Protein 3LD3 (pdb70)

Nearest PDB structures (foldseek):
  3ld3-assembly1_A  TM=1.003E+00  e=3.183E-36  Anaplasma phagocytophilum str. HZ
  1mjz-assembly1_A  TM=9.872E-01  e=1.985E-25  Escherichia coli
  6n1c-assembly1_F  TM=9.861E-01  e=2.240E-25  Legionella pneumophila subsp. pneumophila str. Philadelphia 1
  6ki8-assembly1_A  TM=9.847E-01  e=2.240E-25  Acinetobacter baumannii
  3sw5-assembly1_D  TM=9.824E-01  e=1.559E-25  Bartonella henselae

Radius of gyration: 22.81 Å; Cα contacts (8 Å, |Δi|>4): 863; chains: 2; bounding box: 65×44×47 Å

Organism: Anaplasma phagocytophilum (strain HZ) (NCBI:txid212042)

Sequence (342 aa):
DIGSGSNNAPEEVNVVIEVSQDSHPVKYEFDEKNGALWVDRFLPTAMYYPCNYGFIPNTIAGDGDPVDVLVLARFPVMPGAVICVRPVGVLMMNDEKGEDAKVLAVPATTKVDQYYGNIVVNYSDLPSSSFLDSSISSHFFSFYKKLEKDKFVSSVGCCWQDAASSAKEELIRRSAIIAAKKDIGSGSNNAPEEVNVVIEVSQDSHPVKYEFDEKNGALWVDRFLPTAMYYPCNYGFIPNTIAGDGDPVDVLVLARFPVMPGAVICVRPVGVLMMNDEKGEDAKVLAVPATKVDQQYYGNIVNYSDLPSSFLDSSISSHFFSFYKKLEKDKFFVSVGCCWQDAASSAKELIRSAIIAAKK

Structure (mmCIF, N/CA/C/O backbone):
data_3LD3
#
_entry.id   3LD3
#
_cell.length_a   135.380
_cell.length_b   135.380
_cell.length_c   135.380
_cell.angle_alpha   90.00
_cell.angle_beta   90.00
_cell.angle_gamma   90.00
#
_symmetry.space_group_name_H-M   'I 21 3'
#
loop_
_entity.id
_entity.type
_entity.pdbx_description
1 polymer 'Inorganic pyrophosphatase'
2 non-polymer 'PHOSPHATE ION'
3 water water
#
loop_
_atom_site.group_PDB
_atom_site.id
_atom_site.type_symbol
_atom_site.label_atom_id
_atom_site.label_alt_id
_atom_site.label_comp_id
_atom_site.label_asym_id
_atom_site.label_entity_id
_atom_site.label_seq_id
_atom_site.pdbx_PDB_ins_code
_atom_site.Cartn_x
_atom_site.Cartn_y
_atom_site.Cartn_z
_atom_site.occupancy
_atom_site.B_iso_or_equiv
_atom_site.auth_seq_id
_atom_site.auth_comp_id
_atom_site.auth_asym_id
_atom_site.auth_atom_id
_atom_site.pdbx_PDB_model_num
ATOM 1 N N . ASP A 1 26 ? 61.441 51.547 45.097 1.00 32.25 5 ASP A N 1
ATOM 2 C CA . ASP A 1 26 ? 61.666 50.455 46.111 1.00 31.65 5 ASP A CA 1
ATOM 3 C C . ASP A 1 26 ? 61.581 49.051 45.484 1.00 29.47 5 ASP A C 1
ATOM 4 O O . ASP A 1 26 ? 62.394 48.184 45.782 1.00 30.25 5 ASP A O 1
ATOM 9 N N . ILE A 1 27 ? 60.604 48.828 44.612 1.00 26.71 6 ILE A N 1
ATOM 10 C CA . ILE A 1 27 ? 60.551 47.577 43.842 1.00 23.70 6 ILE A CA 1
ATOM 11 C C . ILE A 1 27 ? 61.762 47.588 42.886 1.00 21.46 6 ILE A C 1
ATOM 12 O O . ILE A 1 27 ? 62.487 46.602 42.746 1.00 21.89 6 ILE A O 1
ATOM 17 N N . GLY A 1 28 ? 62.004 48.728 42.256 1.00 18.83 7 GLY A N 1
ATOM 18 C CA . GLY A 1 28 ? 63.174 48.875 41.365 1.00 17.60 7 GLY A CA 1
ATOM 19 C C . GLY A 1 28 ? 62.951 48.191 40.018 1.00 16.10 7 GLY A C 1
ATOM 20 O O . GLY A 1 28 ? 61.957 47.496 39.830 1.00 15.10 7 GLY A O 1
ATOM 21 N N . SER A 1 29 ? 63.881 48.387 39.076 1.00 13.57 8 SER A N 1
ATOM 22 C CA . SER A 1 29 ? 63.733 47.844 37.729 1.00 12.49 8 SER A CA 1
ATOM 23 C C . SER A 1 29 ? 64.208 46.402 37.626 1.00 12.14 8 SER A C 1
ATOM 24 O O . SER A 1 29 ? 63.964 45.763 36.615 1.00 11.90 8 SER A O 1
ATOM 27 N N . GLY A 1 30 ? 64.874 45.908 38.668 1.00 12.39 9 GLY A N 1
ATOM 28 C CA . GLY A 1 30 ? 65.376 44.518 38.740 1.00 13.00 9 GLY A CA 1
ATOM 29 C C . GLY A 1 30 ? 66.889 44.449 38.893 1.00 13.51 9 GLY A C 1
ATOM 30 O O . GLY A 1 30 ? 67.603 45.203 38.223 1.00 13.55 9 GLY A O 1
ATOM 31 N N . SER A 1 31 ? 67.381 43.573 39.772 1.00 13.57 10 SER A N 1
ATOM 32 C CA . SER A 1 31 ? 68.827 43.482 40.000 1.00 14.94 10 SER A CA 1
ATOM 33 C C . SER A 1 31 ? 69.569 43.022 38.745 1.00 13.91 10 SER A C 1
ATOM 34 O O . SER A 1 31 ? 70.755 43.359 38.559 1.00 15.51 10 SER A O 1
ATOM 37 N N . ASN A 1 32 ? 68.882 42.252 37.889 1.00 12.57 11 ASN A N 1
ATOM 38 C CA A ASN A 1 32 ? 69.486 41.744 36.651 0.50 12.23 11 ASN A CA 1
ATOM 39 C CA B ASN A 1 32 ? 69.474 41.727 36.657 0.50 12.62 11 ASN A CA 1
ATOM 40 C C . ASN A 1 32 ? 69.025 42.499 35.410 1.00 11.59 11 ASN A C 1
ATOM 41 O O . ASN A 1 32 ? 69.145 41.995 34.301 1.00 11.20 11 ASN A O 1
ATOM 50 N N . ALA A 1 33 ? 68.543 43.726 35.592 1.00 10.96 12 ALA A N 1
ATOM 51 C CA . ALA A 1 33 ? 68.121 44.567 34.446 1.00 11.51 12 ALA A CA 1
ATOM 52 C C . ALA A 1 33 ? 69.361 44.879 33.609 1.00 11.91 12 ALA A C 1
ATOM 53 O O . ALA A 1 33 ? 70.447 45.030 34.146 1.00 11.89 12 ALA A O 1
ATOM 55 N N . PRO A 1 34 ? 69.214 44.950 32.294 1.00 11.53 13 PRO A N 1
ATOM 56 C CA . PRO A 1 34 ? 68.008 44.822 31.499 1.00 10.44 13 PRO A CA 1
ATOM 57 C C . PRO A 1 34 ? 67.687 43.401 31.022 1.00 10.25 13 PRO A C 1
ATOM 58 O O . PRO A 1 34 ? 66.726 43.224 30.286 1.00 10.96 13 PRO A O 1
ATOM 62 N N . GLU A 1 35 ? 68.474 42.399 31.405 1.00 9.63 14 GLU A N 1
ATOM 63 C CA . GLU A 1 35 ? 68.264 41.014 30.955 1.00 10.11 14 GLU A CA 1
ATOM 64 C C . GLU A 1 35 ? 66.958 40.429 31.512 1.00 9.94 14 GLU A C 1
ATOM 65 O O . GLU A 1 35 ? 66.253 39.707 30.825 1.00 9.72 14 GLU A O 1
ATOM 71 N N . GLU A 1 36 ? 66.683 40.728 32.775 1.00 10.25 15 GLU A N 1
ATOM 72 C CA . GLU A 1 36 ? 65.373 40.457 33.402 1.00 10.85 15 GLU A CA 1
ATOM 73 C C . GLU A 1 36 ? 64.977 41.720 34.156 1.00 9.99 15 GLU A C 1
ATOM 74 O O . GLU A 1 36 ? 65.816 42.349 34.805 1.00 9.83 15 GLU A O 1
ATOM 80 N N . VAL A 1 37 ? 63.696 42.074 34.091 1.00 9.61 16 VAL A N 1
ATOM 81 C CA . VAL A 1 37 ? 63.234 43.310 34.687 1.00 8.99 16 VAL A CA 1
ATOM 82 C C . VAL A 1 37 ? 61.944 43.050 35.424 1.00 8.44 16 VAL A C 1
ATOM 83 O O . VAL A 1 37 ? 61.233 42.083 35.109 1.00 9.30 16 VAL A O 1
ATOM 87 N N . ASN A 1 38 ? 61.660 43.916 36.391 1.00 8.74 17 ASN A N 1
ATOM 88 C CA . ASN A 1 38 ? 60.385 43.907 37.101 1.00 7.38 17 ASN A CA 1
ATOM 89 C C . ASN A 1 38 ? 59.351 44.744 36.356 1.00 8.03 17 ASN A C 1
ATOM 90 O O . ASN A 1 38 ? 59.643 45.857 35.886 1.00 8.79 17 ASN A O 1
ATOM 95 N N . VAL A 1 39 ? 58.126 44.222 36.284 1.00 6.82 18 VAL A N 1
ATOM 96 C CA . VAL A 1 39 ? 57.005 44.924 35.692 1.00 7.13 18 VAL A CA 1
ATOM 97 C C . VAL A 1 39 ? 55.869 44.911 36.709 1.00 7.57 18 VAL A C 1
ATOM 98 O O . VAL A 1 39 ? 55.477 43.856 37.164 1.00 7.63 18 VAL A O 1
ATOM 102 N N . VAL A 1 40 ? 55.355 46.096 37.015 1.00 7.69 19 VAL A N 1
ATOM 103 C CA . VAL A 1 40 ? 54.139 46.264 37.812 1.00 7.21 19 VAL A CA 1
ATOM 104 C C . VAL A 1 40 ? 52.981 46.267 36.817 1.00 7.83 19 VAL A C 1
ATOM 105 O O . VAL A 1 40 ? 52.913 47.153 35.951 1.00 7.90 19 VAL A O 1
ATOM 109 N N . ILE A 1 41 ? 52.097 45.279 36.927 1.00 7.36 20 ILE A N 1
ATOM 110 C CA . ILE A 1 41 ? 50.973 45.108 36.018 1.00 6.40 20 ILE A CA 1
ATOM 111 C C . ILE A 1 41 ? 49.899 46.132 36.342 1.00 7.92 20 ILE A C 1
ATOM 112 O O . ILE A 1 41 ? 49.551 46.348 37.520 1.00 7.81 20 ILE A O 1
ATOM 117 N N . GLU A 1 42 ? 49.431 46.794 35.297 1.00 7.31 21 GLU A N 1
ATOM 118 C CA . GLU A 1 42 ? 48.284 47.712 35.384 1.00 7.64 21 GLU A CA 1
ATOM 119 C C . GLU A 1 42 ? 47.023 47.142 34.769 1.00 7.36 21 GLU A C 1
ATOM 120 O O . GLU A 1 42 ? 45.916 47.426 35.273 1.00 7.85 21 GLU A O 1
ATOM 126 N N . VAL A 1 43 ? 47.149 46.407 33.665 1.00 7.23 22 VAL A N 1
ATOM 127 C CA . VAL A 1 43 ? 46.005 45.816 32.991 1.00 7.19 22 VAL A CA 1
ATOM 128 C C . VAL A 1 43 ? 46.271 44.349 32.710 1.00 7.65 22 VAL A C 1
ATOM 129 O O . VAL A 1 43 ? 47.324 43.990 32.119 1.00 8.07 22 VAL A O 1
ATOM 133 N N . SER A 1 44 ? 45.322 43.501 33.079 1.00 6.79 23 SER A N 1
ATOM 134 C CA . SER A 1 44 ? 45.448 42.070 32.872 1.00 8.14 23 SER A CA 1
ATOM 135 C C . SER A 1 44 ? 45.197 41.684 31.420 1.00 8.12 23 SER A C 1
ATOM 136 O O . SER A 1 44 ? 44.334 42.251 30.753 1.00 7.70 23 SER A O 1
ATOM 139 N N . GLN A 1 45 ? 45.906 40.656 30.969 1.00 8.48 24 GLN A N 1
ATOM 140 C CA . GLN A 1 45 ? 45.664 40.061 29.678 1.00 10.54 24 GLN A CA 1
ATOM 141 C C . GLN A 1 45 ? 44.211 39.615 29.526 1.00 10.48 24 GLN A C 1
ATOM 142 O O . GLN A 1 45 ? 43.593 39.096 30.454 1.00 9.45 24 GLN A O 1
ATOM 148 N N . ASP A 1 46 ? 43.644 39.893 28.355 1.00 10.53 25 ASP A N 1
ATOM 149 C CA . ASP A 1 46 ? 42.335 39.400 27.995 1.00 12.05 25 ASP A CA 1
ATOM 150 C C . ASP A 1 46 ? 41.207 39.944 28.870 1.00 11.80 25 ASP A C 1
ATOM 151 O O . ASP A 1 46 ? 40.203 39.273 29.037 1.00 14.43 25 ASP A O 1
ATOM 156 N N . SER A 1 47 ? 41.393 41.118 29.465 1.00 10.37 26 SER A N 1
ATOM 157 C CA . SER A 1 47 ? 40.422 41.666 30.400 1.00 9.90 26 SER A CA 1
ATOM 158 C C . SER A 1 47 ? 39.399 42.543 29.678 1.00 9.49 26 SER A C 1
ATOM 159 O O . SER A 1 47 ? 39.543 42.842 28.499 1.00 8.41 26 SER A O 1
ATOM 162 N N . HIS A 1 48 ? 38.364 42.929 30.397 1.00 8.65 27 HIS A N 1
ATOM 163 C CA . HIS A 1 48 ? 37.479 43.992 29.914 1.00 9.58 27 HIS A CA 1
ATOM 164 C C . HIS A 1 48 ? 38.321 45.268 29.809 1.00 10.00 27 HIS A C 1
ATOM 165 O O . HIS A 1 48 ? 39.312 45.433 30.509 1.00 10.22 27 HIS A O 1
ATOM 172 N N . PRO A 1 49 ? 37.911 46.194 28.943 1.00 10.09 28 PRO A N 1
ATOM 173 C CA . PRO A 1 49 ? 38.754 47.325 28.622 1.00 10.04 28 PRO A CA 1
ATOM 174 C C . PRO A 1 49 ? 38.775 48.441 29.692 1.00 9.59 28 PRO A C 1
ATOM 175 O O . PRO A 1 49 ? 38.488 49.617 29.394 1.00 9.37 28 PRO A O 1
ATOM 179 N N . VAL A 1 50 ? 39.079 48.074 30.942 1.00 8.33 29 VAL A N 1
ATOM 180 C CA . VAL A 1 50 ? 39.285 49.045 32.003 1.00 7.92 29 VAL A CA 1
ATOM 181 C C . VAL A 1 50 ? 40.784 49.338 32.061 1.00 7.90 29 VAL A C 1
ATOM 182 O O . VAL A 1 50 ? 41.580 48.472 32.407 1.00 8.57 29 VAL A O 1
ATOM 186 N N . LYS A 1 51 ? 41.170 50.567 31.750 1.00 8.19 30 LYS A N 1
ATOM 187 C CA . LYS A 1 51 ? 42.601 50.912 31.698 1.00 8.64 30 LYS A CA 1
ATOM 188 C C . LYS A 1 51 ? 43.004 51.538 33.028 1.00 8.48 30 LYS A C 1
ATOM 189 O O . LYS A 1 51 ? 42.797 52.737 33.277 1.00 8.54 30 LYS A O 1
ATOM 195 N N . TYR A 1 52 ? 43.566 50.728 33.901 1.00 7.62 31 TYR A N 1
ATOM 196 C CA . TYR A 1 52 ? 44.097 51.221 35.147 1.00 7.20 31 TYR A CA 1
ATOM 197 C C . TYR A 1 52 ? 45.497 51.794 34.926 1.00 8.46 31 TYR A C 1
ATOM 198 O O . TYR A 1 52 ? 46.208 51.419 33.974 1.00 7.58 31 TYR A O 1
ATOM 207 N N . GLU A 1 53 ? 45.865 52.690 35.832 1.00 9.64 32 GLU A N 1
ATOM 208 C CA . GLU A 1 53 ? 47.193 53.272 35.888 1.00 12.09 32 GLU A CA 1
ATOM 209 C C . GLU A 1 53 ? 47.564 53.592 37.303 1.00 12.85 32 GLU A C 1
ATOM 210 O O . GLU A 1 53 ? 46.783 54.188 38.022 1.00 12.42 32 GLU A O 1
ATOM 216 N N . PHE A 1 54 ? 48.800 53.280 37.687 1.00 14.35 33 PHE A N 1
ATOM 217 C CA . PHE A 1 54 ? 49.295 53.693 38.987 1.00 17.78 33 PHE A CA 1
ATOM 218 C C . PHE A 1 54 ? 49.702 55.156 39.013 1.00 20.74 33 PHE A C 1
ATOM 219 O O . PHE A 1 54 ? 50.260 55.674 38.040 1.00 20.39 33 PHE A O 1
ATOM 227 N N . ASP A 1 55 ? 49.441 55.786 40.152 1.00 23.94 34 ASP A N 1
ATOM 228 C CA . ASP A 1 55 ? 49.902 57.129 40.449 1.00 27.63 34 ASP A CA 1
ATOM 229 C C . ASP A 1 55 ? 51.193 57.035 41.269 1.00 29.75 34 ASP A C 1
ATOM 230 O O . ASP A 1 55 ? 51.249 56.312 42.276 1.00 30.31 34 ASP A O 1
ATOM 235 N N . GLU A 1 56 ? 52.225 57.746 40.819 1.00 32.84 35 GLU A N 1
ATOM 236 C CA . GLU A 1 56 ? 53.523 57.794 41.511 1.00 34.87 35 GLU A CA 1
ATOM 237 C C . GLU A 1 56 ? 53.410 58.537 42.854 1.00 36.51 35 GLU A C 1
ATOM 238 O O . GLU A 1 56 ? 54.022 58.133 43.850 1.00 37.90 35 GLU A O 1
ATOM 240 N N . LYS A 1 57 ? 52.633 59.618 42.878 1.00 37.81 36 LYS A N 1
ATOM 241 C CA . LYS A 1 57 ? 52.409 60.383 44.112 1.00 38.42 36 LYS A CA 1
ATOM 242 C C . LYS A 1 57 ? 51.789 59.474 45.188 1.00 38.63 36 LYS A C 1
ATOM 243 O O . LYS A 1 57 ? 52.496 59.032 46.109 1.00 39.59 36 LYS A O 1
ATOM 245 N N . ASN A 1 58 ? 50.503 59.140 45.041 1.00 38.15 37 ASN A N 1
ATOM 246 C CA . ASN A 1 58 ? 49.805 58.301 46.043 1.00 37.00 37 ASN A CA 1
ATOM 247 C C . ASN A 1 58 ? 50.237 56.803 46.093 1.00 35.83 37 ASN A C 1
ATOM 248 O O . ASN A 1 58 ? 50.356 56.220 47.176 1.00 37.06 37 ASN A O 1
ATOM 253 N N . GLY A 1 59 ? 50.540 56.180 44.957 1.00 33.13 38 GLY A N 1
ATOM 254 C CA . GLY A 1 59 ? 50.769 54.720 44.925 1.00 29.83 38 GLY A CA 1
ATOM 255 C C . GLY A 1 59 ? 49.432 54.005 44.705 1.00 26.73 38 GLY A C 1
ATOM 256 O O . GLY A 1 59 ? 49.333 52.779 44.736 1.00 26.61 38 GLY A O 1
ATOM 257 N N . ALA A 1 60 ? 48.393 54.785 44.467 1.00 23.15 39 ALA A N 1
ATOM 258 C CA . ALA A 1 60 ? 47.069 54.243 44.226 1.00 19.51 39 ALA A CA 1
ATOM 259 C C . ALA A 1 60 ? 46.918 53.822 42.773 1.00 16.40 39 ALA A C 1
ATOM 260 O O . ALA A 1 60 ? 47.510 54.423 41.876 1.00 14.59 39 ALA A O 1
ATOM 262 N N . LEU A 1 61 ? 46.105 52.797 42.554 1.00 12.88 40 LEU A N 1
ATOM 263 C CA . LEU A 1 61 ? 45.694 52.395 41.210 1.00 11.55 40 LEU A CA 1
ATOM 264 C C . LEU A 1 61 ? 44.428 53.175 40.833 1.00 9.88 40 LEU A C 1
ATOM 265 O O . LEU A 1 61 ? 43.468 53.138 41.560 1.00 10.09 40 LEU A O 1
ATOM 270 N N . TRP A 1 62 ? 44.452 53.870 39.702 1.00 8.98 41 TRP A N 1
ATOM 271 C CA . TRP A 1 62 ? 43.342 54.652 39.240 1.00 8.06 41 TRP A CA 1
ATOM 272 C C . TRP A 1 62 ? 42.774 54.055 37.978 1.00 7.72 41 TRP A C 1
ATOM 273 O O . TRP A 1 62 ? 43.493 53.462 37.196 1.00 7.39 41 TRP A O 1
ATOM 284 N N . VAL A 1 63 ? 41.476 54.256 37.750 1.00 6.85 42 VAL A N 1
ATOM 285 C CA . VAL A 1 63 ? 40.926 54.043 36.454 1.00 7.31 42 VAL A CA 1
ATOM 286 C C . VAL A 1 63 ? 41.261 55.294 35.617 1.00 7.98 42 VAL A C 1
ATOM 287 O O . VAL A 1 63 ? 40.670 56.359 35.838 1.00 11.44 42 VAL A O 1
ATOM 291 N N . ASP A 1 64 ? 42.116 55.139 34.626 1.00 8.69 43 ASP A N 1
ATOM 292 C CA . ASP A 1 64 ? 42.408 56.235 33.714 1.00 10.22 43 ASP A CA 1
ATOM 293 C C . ASP A 1 64 ? 41.215 56.437 32.794 1.00 9.57 43 ASP A C 1
ATOM 294 O O . ASP A 1 64 ? 40.715 57.555 32.641 1.00 10.26 43 ASP A O 1
ATOM 299 N N . ARG A 1 65 ? 40.772 55.351 32.174 1.00 9.07 44 ARG A N 1
ATOM 300 C CA . ARG A 1 65 ? 39.582 55.379 31.336 1.00 8.34 44 ARG A CA 1
ATOM 301 C C . ARG A 1 65 ? 39.044 53.984 31.074 1.00 8.28 44 ARG A C 1
ATOM 302 O O . ARG A 1 65 ? 39.727 52.985 31.331 1.00 9.07 44 ARG A O 1
ATOM 310 N N . PHE A 1 66 ? 37.839 53.921 30.547 1.00 7.41 45 PHE A N 1
ATOM 311 C CA . PHE A 1 66 ? 37.374 52.743 29.863 1.00 7.77 45 PHE A CA 1
ATOM 312 C C . PHE A 1 66 ? 37.683 52.959 28.373 1.00 8.70 45 PHE A C 1
ATOM 313 O O . PHE A 1 66 ? 37.412 54.050 27.834 1.00 9.87 45 PHE A O 1
ATOM 321 N N . LEU A 1 67 ? 38.272 51.987 27.706 1.00 8.59 46 LEU A N 1
ATOM 322 C CA . LEU A 1 67 ? 38.595 52.194 26.285 1.00 9.06 46 LEU A CA 1
ATOM 323 C C . LEU A 1 67 ? 37.279 52.411 25.545 1.00 9.73 46 LEU A C 1
ATOM 324 O O . LEU A 1 67 ? 36.318 51.691 25.754 1.00 9.87 46 LEU A O 1
ATOM 329 N N . PRO A 1 68 ? 37.223 53.426 24.657 1.00 9.44 47 PRO A N 1
ATOM 330 C CA . PRO A 1 68 ? 35.991 53.655 23.949 1.00 10.47 47 PRO A CA 1
ATOM 331 C C . PRO A 1 68 ? 35.765 52.672 22.808 1.00 10.76 47 PRO A C 1
ATOM 332 O O . PRO A 1 68 ? 34.612 52.447 22.428 1.00 12.24 47 PRO A O 1
ATOM 336 N N . THR A 1 69 ? 36.839 52.026 22.375 1.00 9.03 48 THR A N 1
ATOM 337 C CA . THR A 1 69 ? 36.841 51.019 21.339 1.00 8.25 48 THR A CA 1
ATOM 338 C C . THR A 1 69 ? 36.612 49.643 21.975 1.00 8.38 48 THR A C 1
ATOM 339 O O . THR A 1 69 ? 36.925 49.441 23.180 1.00 7.99 48 THR A O 1
ATOM 343 N N . ALA A 1 70 ? 36.067 48.727 21.185 1.00 7.20 49 ALA A N 1
ATOM 344 C CA . ALA A 1 70 ? 35.759 47.363 21.656 1.00 6.97 49 ALA A CA 1
ATOM 345 C C . ALA A 1 70 ? 37.003 46.518 21.455 1.00 6.50 49 ALA A C 1
ATOM 346 O O . ALA A 1 70 ? 37.043 45.582 20.617 1.00 6.91 49 ALA A O 1
ATOM 348 N N . MET A 1 71 ? 38.072 46.921 22.148 1.00 6.91 50 MET A N 1
ATOM 349 C CA . MET A 1 71 ? 39.381 46.246 22.068 1.00 6.13 50 MET A CA 1
ATOM 350 C C . MET A 1 71 ? 39.809 45.834 23.474 1.00 6.22 50 MET A C 1
ATOM 351 O O . MET A 1 71 ? 39.250 46.308 24.445 1.00 6.82 50 MET A O 1
ATOM 356 N N . TYR A 1 72 ? 40.789 44.956 23.569 1.00 6.96 51 TYR A N 1
ATOM 357 C CA . TYR A 1 72 ? 41.294 44.518 24.885 1.00 7.33 51 TYR A CA 1
ATOM 358 C C . TYR A 1 72 ? 42.796 44.384 24.762 1.00 7.64 51 TYR A C 1
ATOM 359 O O . TYR A 1 72 ? 43.322 44.083 23.679 1.00 6.46 51 TYR A O 1
ATOM 368 N N . TYR A 1 73 ? 43.506 44.596 25.875 1.00 8.28 52 TYR A N 1
ATOM 369 C CA . TYR A 1 73 ? 44.971 44.425 25.868 1.00 9.29 52 TYR A CA 1
ATOM 370 C C . TYR A 1 73 ? 45.344 42.969 25.575 1.00 10.53 52 TYR A C 1
ATOM 371 O O . TYR A 1 73 ? 44.922 42.066 26.283 1.00 11.99 52 TYR A O 1
ATOM 380 N N . PRO A 1 74 ? 46.159 42.732 24.528 1.00 12.19 53 PRO A N 1
ATOM 381 C CA . PRO A 1 74 ? 46.450 41.342 24.135 1.00 13.37 53 PRO A CA 1
ATOM 382 C C . PRO A 1 74 ? 47.492 40.608 24.993 1.00 13.24 53 PRO A C 1
ATOM 383 O O . PRO A 1 74 ? 47.735 39.396 24.810 1.00 15.61 53 PRO A O 1
ATOM 387 N N . CYS A 1 75 ? 48.125 41.344 25.898 1.00 12.31 54 CYS A N 1
ATOM 388 C CA . CYS A 1 75 ? 49.056 40.799 26.886 1.00 11.89 54 CYS A CA 1
ATOM 389 C C . CYS A 1 75 ? 48.722 41.536 28.177 1.00 10.62 54 CYS A C 1
ATOM 390 O O . CYS A 1 75 ? 48.024 42.549 28.158 1.00 9.58 54 CYS A O 1
ATOM 393 N N . ASN A 1 76 ? 49.247 41.045 29.292 1.00 9.35 55 ASN A N 1
ATOM 394 C CA . ASN A 1 76 ? 49.308 41.849 30.479 1.00 9.13 55 ASN A CA 1
ATOM 395 C C . ASN A 1 76 ? 50.110 43.101 30.154 1.00 9.57 55 ASN A C 1
ATOM 396 O O . ASN A 1 76 ? 51.036 43.070 29.321 1.00 10.99 55 ASN A O 1
ATOM 401 N N . TYR A 1 77 ? 49.713 44.215 30.732 1.00 9.32 56 TYR A N 1
ATOM 402 C CA . TYR A 1 77 ? 50.344 45.492 30.458 1.00 9.13 56 TYR A CA 1
ATOM 403 C C . TYR A 1 77 ? 50.707 46.246 31.723 1.00 8.95 56 TYR A C 1
ATOM 404 O O . TYR A 1 77 ? 49.901 46.411 32.629 1.00 8.48 56 TYR A O 1
ATOM 413 N N . GLY A 1 78 ? 51.935 46.733 31.774 1.00 8.46 57 GLY A N 1
ATOM 414 C CA . GLY A 1 78 ? 52.355 47.540 32.885 1.00 8.60 57 GLY A CA 1
ATOM 415 C C . GLY A 1 78 ? 53.639 48.263 32.602 1.00 8.91 57 GLY A C 1
ATOM 416 O O . GLY A 1 78 ? 53.948 48.557 31.433 1.00 8.66 57 GLY A O 1
ATOM 417 N N . PHE A 1 79 ? 54.353 48.585 33.660 1.00 8.76 58 PHE A N 1
ATOM 418 C CA . PHE A 1 79 ? 55.562 49.406 33.564 1.00 9.21 58 PHE A CA 1
ATOM 419 C C . PHE A 1 79 ? 56.736 48.932 34.418 1.00 9.70 58 PHE A C 1
ATOM 420 O O . PHE A 1 79 ? 56.567 48.245 35.433 1.00 9.37 58 PHE A O 1
ATOM 428 N N . ILE A 1 80 ? 57.942 49.295 33.989 1.00 8.55 59 ILE A N 1
ATOM 429 C CA . ILE A 1 80 ? 59.148 49.012 34.762 1.00 8.19 59 ILE A CA 1
ATOM 430 C C . ILE A 1 80 ? 59.378 50.141 35.758 1.00 8.77 59 ILE A C 1
ATOM 431 O O . ILE A 1 80 ? 59.582 51.311 35.366 1.00 9.02 59 ILE A O 1
ATOM 436 N N . PRO A 1 81 ? 59.328 49.834 37.058 1.00 10.46 60 PRO A N 1
ATOM 437 C CA . PRO A 1 81 ? 59.630 50.879 38.040 1.00 11.28 60 PRO A CA 1
ATOM 438 C C . PRO A 1 81 ? 61.024 51.485 37.894 1.00 13.21 60 PRO A C 1
ATOM 439 O O . PRO A 1 81 ? 61.960 50.797 37.488 1.00 12.53 60 PRO A O 1
ATOM 443 N N . ASN A 1 82 ? 61.148 52.767 38.223 1.00 13.94 61 ASN A N 1
ATOM 444 C CA . ASN A 1 82 ? 62.447 53.415 38.267 1.00 15.98 61 ASN A CA 1
ATOM 445 C C . ASN A 1 82 ? 63.099 53.511 36.896 1.00 15.13 61 ASN A C 1
ATOM 446 O O . ASN A 1 82 ? 64.316 53.288 36.767 1.00 16.19 61 ASN A O 1
ATOM 451 N N . THR A 1 83 ? 62.272 53.797 35.897 1.00 15.02 62 THR A N 1
ATOM 452 C CA . THR A 1 83 ? 62.729 54.039 34.546 1.00 14.99 62 THR A CA 1
ATOM 453 C C . THR A 1 83 ? 62.133 55.346 34.022 1.00 16.37 62 THR A C 1
ATOM 454 O O . THR A 1 83 ? 61.024 55.740 34.406 1.00 16.14 62 THR A O 1
ATOM 458 N N . ILE A 1 84 ? 62.893 56.023 33.166 1.00 17.17 63 ILE A N 1
ATOM 459 C CA . ILE A 1 84 ? 62.381 57.186 32.433 1.00 18.19 63 ILE A CA 1
ATOM 460 C C . ILE A 1 84 ? 62.633 56.997 30.943 1.00 18.46 63 ILE A C 1
ATOM 461 O O . ILE A 1 84 ? 63.759 57.127 30.492 1.00 18.36 63 ILE A O 1
ATOM 466 N N . ALA A 1 85 ? 61.576 56.666 30.203 1.00 19.12 64 ALA A N 1
ATOM 467 C CA . ALA A 1 85 ? 61.639 56.462 28.753 1.00 19.99 64 ALA A CA 1
ATOM 468 C C . ALA A 1 85 ? 61.679 57.813 28.037 1.00 21.09 64 ALA A C 1
ATOM 469 O O . ALA A 1 85 ? 61.604 58.855 28.672 1.00 20.38 64 ALA A O 1
ATOM 471 N N . GLY A 1 86 ? 61.786 57.776 26.711 1.00 23.17 65 GLY A N 1
ATOM 472 C CA . GLY A 1 86 ? 61.915 58.985 25.902 1.00 24.04 65 GLY A CA 1
ATOM 473 C C . GLY A 1 86 ? 60.825 60.006 26.118 1.00 25.02 65 GLY A C 1
ATOM 474 O O . GLY A 1 86 ? 61.070 61.210 26.033 1.00 25.66 65 GLY A O 1
ATOM 475 N N . ASP A 1 87 ? 59.616 59.533 26.403 1.00 25.08 66 ASP A N 1
ATOM 476 C CA . ASP A 1 87 ? 58.489 60.418 26.616 1.00 25.55 66 ASP A CA 1
ATOM 477 C C . ASP A 1 87 ? 58.307 60.893 28.068 1.00 25.10 66 ASP A C 1
ATOM 478 O O . ASP A 1 87 ? 57.295 61.521 28.364 1.00 24.62 66 ASP A O 1
ATOM 483 N N . GLY A 1 88 ? 59.265 60.589 28.951 1.00 24.25 67 GLY A N 1
ATOM 484 C CA . GLY A 1 88 ? 59.252 61.054 30.357 1.00 24.04 67 GLY A CA 1
ATOM 485 C C . GLY A 1 88 ? 58.595 60.107 31.356 1.00 23.22 67 GLY A C 1
ATOM 486 O O . GLY A 1 88 ? 58.732 60.260 32.569 1.00 23.45 67 GLY A O 1
ATOM 487 N N . ASP A 1 89 ? 57.866 59.133 30.837 1.00 21.95 68 ASP A N 1
ATOM 488 C CA . ASP A 1 89 ? 57.195 58.138 31.658 1.00 21.37 68 ASP A CA 1
ATOM 489 C C . ASP A 1 89 ? 58.054 56.878 31.800 1.00 19.25 68 ASP A C 1
ATOM 490 O O . ASP A 1 89 ? 58.971 56.670 31.045 1.00 18.71 68 ASP A O 1
ATOM 495 N N . PRO A 1 90 ? 57.726 56.015 32.758 1.00 17.32 69 PRO A N 1
ATOM 496 C CA . PRO A 1 90 ? 58.414 54.735 32.801 1.00 15.91 69 PRO A CA 1
ATOM 497 C C . PRO A 1 90 ? 58.175 53.887 31.542 1.00 14.48 69 PRO A C 1
ATOM 498 O O . PRO A 1 90 ? 57.221 54.112 30.802 1.00 13.94 69 PRO A O 1
ATOM 502 N N . VAL A 1 91 ? 59.076 52.947 31.281 1.00 12.31 70 VAL A N 1
ATOM 503 C CA . VAL A 1 91 ? 58.972 52.073 30.130 1.00 11.65 70 VAL A CA 1
ATOM 504 C C . VAL A 1 91 ? 57.752 51.167 30.271 1.00 11.56 70 VAL A C 1
ATOM 505 O O . VAL A 1 91 ? 57.545 50.564 31.327 1.00 10.74 70 VAL A O 1
ATOM 509 N N . ASP A 1 92 ? 56.930 51.134 29.224 1.00 12.44 71 ASP A N 1
ATOM 510 C CA . ASP A 1 92 ? 55.744 50.294 29.173 1.00 11.63 71 ASP A CA 1
ATOM 511 C C . ASP A 1 92 ? 56.108 48.932 28.608 1.00 11.13 71 ASP A C 1
ATOM 512 O O . ASP A 1 92 ? 56.874 48.826 27.635 1.00 10.20 71 ASP A O 1
ATOM 517 N N . VAL A 1 93 ? 55.547 47.885 29.214 1.00 9.07 72 VAL A N 1
ATOM 518 C CA . VAL A 1 93 ? 55.805 46.520 28.823 1.00 8.51 72 VAL A CA 1
ATOM 519 C C . VAL A 1 93 ? 54.508 45.726 28.670 1.00 7.94 72 VAL A C 1
ATOM 520 O O . VAL A 1 93 ? 53.646 45.722 29.575 1.00 8.82 72 VAL A O 1
ATOM 524 N N . LEU A 1 94 ? 54.435 44.996 27.563 1.00 7.42 73 LEU A N 1
ATOM 525 C CA . LEU A 1 94 ? 53.464 43.957 27.316 1.00 7.76 73 LEU A CA 1
ATOM 526 C C . LEU A 1 94 ? 54.071 42.626 27.764 1.00 7.66 73 LEU A C 1
ATOM 527 O O . LEU A 1 94 ? 55.095 42.171 27.244 1.00 6.50 73 LEU A O 1
ATOM 532 N N . VAL A 1 95 ? 53.445 42.001 28.749 1.00 7.28 74 VAL A N 1
ATOM 533 C CA . VAL A 1 95 ? 53.938 40.714 29.281 1.00 6.76 74 VAL A CA 1
ATOM 534 C C . VAL A 1 95 ? 53.001 39.579 28.851 1.00 7.74 74 VAL A C 1
ATOM 535 O O . VAL A 1 95 ? 51.877 39.456 29.328 1.00 7.96 74 VAL A O 1
ATOM 539 N N . LEU A 1 96 ? 53.446 38.769 27.904 1.00 7.82 75 LEU A N 1
ATOM 540 C CA . LEU A 1 96 ? 52.701 37.614 27.467 1.00 9.69 75 LEU A CA 1
ATOM 541 C C . LEU A 1 96 ? 52.840 36.555 28.530 1.00 9.69 75 LEU A C 1
ATOM 542 O O . LEU A 1 96 ? 53.942 36.313 28.991 1.00 11.29 75 LEU A O 1
ATOM 547 N N . ALA A 1 97 ? 51.739 35.949 28.960 1.00 8.36 76 ALA A N 1
ATOM 548 C CA . ALA A 1 97 ? 51.755 34.853 29.948 1.00 7.98 76 ALA A CA 1
ATOM 549 C C . ALA A 1 97 ? 50.634 33.868 29.691 1.00 7.89 76 ALA A C 1
ATOM 550 O O . ALA A 1 97 ? 49.734 34.139 28.891 1.00 8.79 76 ALA A O 1
ATOM 552 N N . ARG A 1 98 ? 50.670 32.715 30.359 1.00 8.14 77 ARG A N 1
ATOM 553 C CA . ARG A 1 98 ? 49.680 31.670 30.127 1.00 8.41 77 ARG A CA 1
ATOM 554 C C . ARG A 1 98 ? 48.328 32.024 30.728 1.00 9.48 77 ARG A C 1
ATOM 555 O O . ARG A 1 98 ? 47.289 31.538 30.269 1.00 9.48 77 ARG A O 1
ATOM 563 N N . PHE A 1 99 ? 48.347 32.871 31.762 1.00 8.63 78 PHE A N 1
ATOM 564 C CA . PHE A 1 99 ? 47.137 33.331 32.436 1.00 7.74 78 PHE A CA 1
ATOM 565 C C . PHE A 1 99 ? 47.265 34.801 32.745 1.00 8.05 78 PHE A C 1
ATOM 566 O O . PHE A 1 99 ? 48.348 35.304 32.781 1.00 10.07 78 PHE A O 1
ATOM 574 N N . PRO A 1 100 ? 46.145 35.501 32.977 1.00 8.04 79 PRO A N 1
ATOM 575 C CA . PRO A 1 100 ? 46.183 36.913 33.350 1.00 7.43 79 PRO A CA 1
ATOM 576 C C . PRO A 1 100 ? 46.822 37.098 34.702 1.00 7.48 79 PRO A C 1
ATOM 577 O O . PRO A 1 100 ? 46.647 36.245 35.585 1.00 8.00 79 PRO A O 1
ATOM 581 N N . VAL A 1 101 ? 47.512 38.213 34.873 1.00 6.78 80 VAL A N 1
ATOM 582 C CA . VAL A 1 101 ? 48.099 38.605 36.130 1.00 6.89 80 VAL A CA 1
ATOM 583 C C . VAL A 1 101 ? 47.331 39.836 36.623 1.00 6.91 80 VAL A C 1
ATOM 584 O O . VAL A 1 101 ? 47.105 40.800 35.861 1.00 6.88 80 VAL A O 1
ATOM 588 N N . MET A 1 102 ? 46.974 39.847 37.892 1.00 6.71 81 MET A N 1
ATOM 589 C CA . MET A 1 102 ? 46.134 40.889 38.403 1.00 7.68 81 MET A CA 1
ATOM 590 C C . MET A 1 102 ? 46.843 42.239 38.478 1.00 7.06 81 MET A C 1
ATOM 591 O O . MET A 1 102 ? 48.054 42.316 38.738 1.00 7.68 81 MET A O 1
ATOM 596 N N . PRO A 1 103 ? 46.082 43.326 38.291 1.00 7.02 82 PRO A N 1
ATOM 597 C CA . PRO A 1 103 ? 46.710 44.643 38.423 1.00 6.97 82 PRO A CA 1
ATOM 598 C C . PRO A 1 103 ? 47.271 44.834 39.805 1.00 7.31 82 PRO A C 1
ATOM 599 O O . PRO A 1 103 ? 46.651 44.414 40.810 1.00 6.20 82 PRO A O 1
ATOM 603 N N . GLY A 1 104 ? 48.437 45.444 39.862 1.00 6.83 83 GLY A N 1
ATOM 604 C CA . GLY A 1 104 ? 49.128 45.689 41.094 1.00 9.10 83 GLY A CA 1
ATOM 605 C C . GLY A 1 104 ? 50.149 44.621 41.464 1.00 9.03 83 GLY A C 1
ATOM 606 O O . GLY A 1 104 ? 51.012 44.866 42.323 1.00 11.09 83 GLY A O 1
ATOM 607 N N . ALA A 1 105 ? 50.071 43.442 40.843 1.00 8.60 84 ALA A N 1
ATOM 608 C CA . ALA A 1 105 ? 51.108 42.430 41.038 1.00 7.89 84 ALA A CA 1
ATOM 609 C C . ALA A 1 105 ? 52.372 42.770 40.240 1.00 8.60 84 ALA A C 1
ATOM 610 O O . ALA A 1 105 ? 52.314 43.413 39.213 1.00 9.26 84 ALA A O 1
ATOM 612 N N . VAL A 1 106 ? 53.494 42.307 40.739 1.00 6.86 85 VAL A N 1
ATOM 613 C CA . VAL A 1 106 ? 54.803 42.537 40.132 1.00 7.57 85 VAL A CA 1
ATOM 614 C C . VAL A 1 106 ? 55.273 41.219 39.561 1.00 7.73 85 VAL A C 1
ATOM 615 O O . VAL A 1 106 ? 55.150 40.161 40.200 1.00 7.58 85 VAL A O 1
ATOM 619 N N . ILE A 1 107 ? 55.826 41.255 38.354 1.00 7.67 86 ILE A N 1
ATOM 620 C CA . ILE A 1 107 ? 56.336 40.024 37.74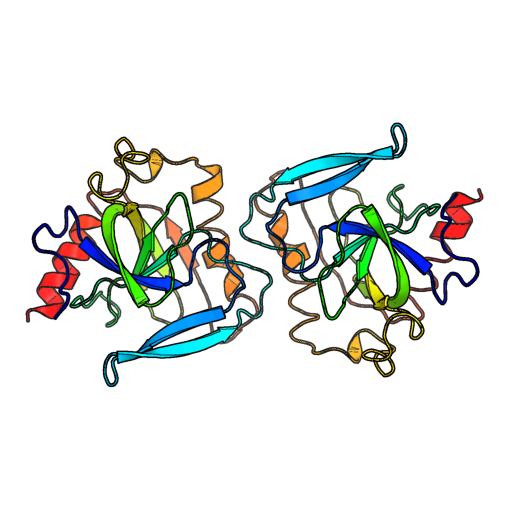3 1.00 7.33 86 ILE A CA 1
ATOM 621 C C . ILE A 1 107 ? 57.697 40.288 37.114 1.00 7.28 86 ILE A C 1
ATOM 622 O O . ILE A 1 107 ? 57.923 41.348 36.540 1.00 8.16 86 ILE A O 1
ATOM 627 N N . CYS A 1 108 ? 58.590 39.310 37.264 1.00 7.50 87 CYS A N 1
ATOM 628 C CA . CYS A 1 108 ? 59.930 39.313 36.703 1.00 7.42 87 CYS A CA 1
ATOM 629 C C . CYS A 1 108 ? 59.887 38.731 35.291 1.00 7.74 87 CYS A C 1
ATOM 630 O O . CYS A 1 108 ? 59.431 37.596 35.063 1.00 7.87 87 CYS A O 1
ATOM 633 N N . VAL A 1 109 ? 60.352 39.523 34.325 1.00 7.96 88 VAL A N 1
ATOM 634 C CA . VAL A 1 109 ? 60.201 39.178 32.924 1.00 8.45 88 VAL A CA 1
ATOM 635 C C . VAL A 1 109 ? 61.499 39.382 32.137 1.00 8.62 88 VAL A C 1
ATOM 636 O O . VAL A 1 109 ? 62.400 40.091 32.569 1.00 8.41 88 VAL A O 1
ATOM 640 N N . ARG A 1 110 ? 61.544 38.716 30.993 1.00 8.82 89 ARG A N 1
ATOM 641 C CA . ARG A 1 110 ? 62.658 38.804 30.064 1.00 10.10 89 ARG A CA 1
ATOM 642 C C . ARG A 1 110 ? 62.164 39.526 28.822 1.00 9.28 89 ARG A C 1
ATOM 643 O O . ARG A 1 110 ? 61.256 39.021 28.173 1.00 8.80 89 ARG A O 1
ATOM 651 N N . PRO A 1 111 ? 62.737 40.698 28.488 1.00 9.95 90 PRO A N 1
ATOM 652 C CA . PRO A 1 111 ? 62.370 41.366 27.221 1.00 9.67 90 PRO A CA 1
ATOM 653 C C . PRO A 1 111 ? 62.734 40.536 26.002 1.00 9.51 90 PRO A C 1
ATOM 654 O O . PRO A 1 111 ? 63.855 39.966 25.936 1.00 9.08 90 PRO A O 1
ATOM 658 N N . VAL A 1 112 ? 61.830 40.477 25.038 1.00 9.09 91 VAL A N 1
ATOM 659 C CA . VAL A 1 112 ? 62.082 39.735 23.795 1.00 9.29 91 VAL A CA 1
ATOM 660 C C . VAL A 1 112 ? 62.007 40.606 22.536 1.00 9.41 91 VAL A C 1
ATOM 661 O O . VAL A 1 112 ? 62.378 40.146 21.442 1.00 10.13 91 VAL A O 1
ATOM 665 N N . GLY A 1 113 ? 61.567 41.845 22.676 1.00 9.15 92 GLY A N 1
ATOM 666 C CA . GLY A 1 113 ? 61.480 42.737 21.533 1.00 10.05 92 GLY A CA 1
ATOM 667 C C . GLY A 1 113 ? 60.838 44.036 21.933 1.00 9.91 92 GLY A C 1
ATOM 668 O O . GLY A 1 113 ? 60.465 44.258 23.099 1.00 9.66 92 GLY A O 1
ATOM 669 N N . VAL A 1 114 ? 60.718 44.919 20.972 1.00 9.50 93 VAL A N 1
ATOM 670 C CA . VAL A 1 114 ? 60.083 46.195 21.215 1.00 9.28 93 VAL A CA 1
ATOM 671 C C . VAL A 1 114 ? 59.396 46.673 19.951 1.00 10.49 93 VAL A C 1
ATOM 672 O O . VAL A 1 114 ? 59.961 46.547 18.860 1.00 10.36 93 VAL A O 1
ATOM 676 N N . LEU A 1 115 ? 58.174 47.177 20.111 1.00 10.01 94 LEU A N 1
ATOM 677 C CA . LEU A 1 115 ? 57.436 47.726 18.997 1.00 10.38 94 LEU A CA 1
ATOM 678 C C . LEU A 1 115 ? 57.601 49.225 19.075 1.00 10.92 94 LEU A C 1
ATOM 679 O O . LEU A 1 115 ? 57.159 49.868 20.036 1.00 10.20 94 LEU A O 1
ATOM 684 N N . MET A 1 116 ? 58.244 49.803 18.062 1.00 12.91 95 MET A N 1
ATOM 685 C CA . MET A 1 116 ? 58.390 51.249 18.019 1.00 14.46 95 MET A CA 1
ATOM 686 C C . MET A 1 116 ? 57.100 51.913 17.549 1.00 15.13 95 MET A C 1
ATOM 687 O O . MET A 1 116 ? 56.422 51.441 16.638 1.00 15.30 95 MET A O 1
ATOM 692 N N . MET A 1 117 ? 56.769 53.029 18.170 1.00 16.32 96 MET A N 1
ATOM 693 C CA . MET A 1 117 ? 55.625 53.797 17.776 1.00 18.00 96 MET A CA 1
ATOM 694 C C . MET A 1 117 ? 55.758 55.196 18.317 1.00 19.91 96 MET A C 1
ATOM 695 O O . MET A 1 117 ? 56.433 55.419 19.335 1.00 20.15 96 MET A O 1
ATOM 700 N N . ASN A 1 118 ? 55.131 56.123 17.605 1.00 23.12 97 ASN A N 1
ATOM 701 C CA . ASN A 1 118 ? 55.034 57.516 17.997 1.00 25.78 97 ASN A CA 1
ATOM 702 C C . ASN A 1 118 ? 53.568 57.845 18.213 1.00 26.56 97 ASN A C 1
ATOM 703 O O . ASN A 1 118 ? 52.724 57.450 17.416 1.00 27.51 97 ASN A O 1
ATOM 708 N N . ASP A 1 119 ? 53.274 58.563 19.287 1.00 27.47 98 ASP A N 1
ATOM 709 C CA . ASP A 1 119 ? 51.891 58.964 19.569 1.00 28.50 98 ASP A CA 1
ATOM 710 C C . ASP A 1 119 ? 51.818 60.406 20.072 1.00 28.98 98 ASP A C 1
ATOM 711 O O . ASP A 1 119 ? 52.769 61.173 19.889 1.00 28.19 98 ASP A O 1
ATOM 716 N N . GLU A 1 120 ? 50.680 60.783 20.668 1.00 29.77 99 GLU A N 1
ATOM 717 C CA . GLU A 1 120 ? 50.467 62.146 21.162 1.00 30.45 99 GLU A CA 1
ATOM 718 C C . GLU A 1 120 ? 51.454 62.544 22.279 1.00 31.72 99 GLU A C 1
ATOM 719 O O . GLU A 1 120 ? 51.660 63.731 22.527 1.00 32.45 99 GLU A O 1
ATOM 725 N N . LYS A 1 121 ? 52.083 61.557 22.920 1.00 32.63 100 LYS A N 1
ATOM 726 C CA . LYS A 1 121 ? 53.123 61.807 23.932 1.00 33.41 100 LYS A CA 1
ATOM 727 C C . LYS A 1 121 ? 54.544 61.845 23.362 1.00 33.35 100 LYS A C 1
ATOM 728 O O . LYS A 1 121 ? 55.487 62.103 24.108 1.00 34.04 100 LYS A O 1
ATOM 734 N N . GLY A 1 122 ? 54.702 61.585 22.065 1.00 33.19 101 GLY A N 1
ATOM 735 C CA . GLY A 1 122 ? 56.035 61.531 21.426 1.00 32.99 101 GLY A CA 1
ATOM 7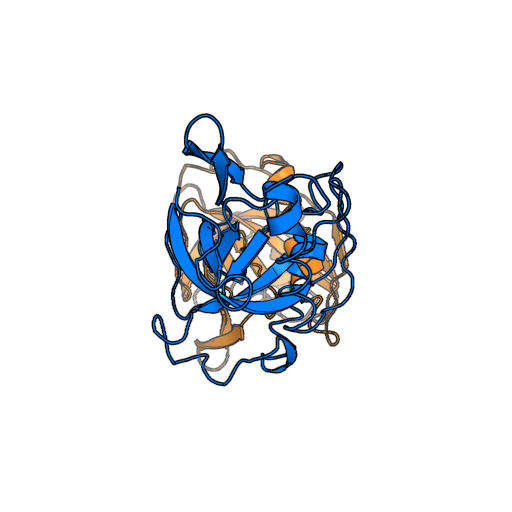36 C C . GLY A 1 122 ? 56.451 60.088 21.175 1.00 32.72 101 GLY A C 1
ATOM 737 O O . GLY A 1 122 ? 55.641 59.290 20.701 1.00 32.28 101 GLY A O 1
ATOM 738 N N . GLU A 1 123 ? 57.703 59.736 21.500 1.00 31.63 102 GLU A N 1
ATOM 739 C CA . GLU A 1 123 ? 58.184 58.357 21.337 1.00 30.84 102 GLU A CA 1
ATOM 740 C C . GLU A 1 123 ? 57.592 57.462 22.414 1.00 30.28 102 GLU A C 1
ATOM 741 O O . GLU A 1 123 ? 57.777 57.725 23.608 1.00 31.28 102 GLU A O 1
ATOM 743 N N . ASP A 1 124 ? 56.870 56.412 22.024 1.00 28.13 103 ASP A N 1
ATOM 744 C CA . ASP A 1 124 ? 56.125 55.618 23.010 1.00 26.71 103 ASP A CA 1
ATOM 745 C C . ASP A 1 124 ? 56.228 54.118 22.741 1.00 24.09 103 ASP A C 1
ATOM 746 O O . ASP A 1 124 ? 55.214 53.398 22.703 1.00 23.47 103 ASP A O 1
ATOM 751 N N . ALA A 1 125 ? 57.463 53.649 22.593 1.00 19.51 104 ALA A N 1
ATOM 752 C CA . ALA A 1 125 ? 57.728 52.250 22.296 1.00 17.57 104 ALA A CA 1
ATOM 753 C C . ALA A 1 125 ? 57.126 51.339 23.344 1.00 15.41 104 ALA A C 1
ATOM 754 O O . ALA A 1 125 ? 57.027 51.714 24.505 1.00 16.67 104 ALA A O 1
ATOM 756 N N . LYS A 1 126 ? 56.747 50.141 22.923 1.00 13.34 105 LYS A N 1
ATOM 757 C CA . LYS A 1 126 ? 56.177 49.132 23.819 1.00 12.49 105 LYS A CA 1
ATOM 758 C C . LYS A 1 126 ? 57.080 47.906 23.807 1.00 10.94 105 LYS A C 1
ATOM 759 O O . LYS A 1 126 ? 57.226 47.261 22.795 1.00 10.95 105 LYS A O 1
ATOM 765 N N . VAL A 1 127 ? 57.705 47.610 24.940 1.00 9.51 106 VAL A N 1
ATOM 766 C CA . VAL A 1 127 ? 58.533 46.434 25.073 1.00 8.71 106 VAL A CA 1
ATOM 767 C C . VAL A 1 127 ? 57.605 45.217 25.183 1.00 8.72 106 VAL A C 1
ATOM 768 O O . VAL A 1 127 ? 56.545 45.295 25.824 1.00 9.02 106 VAL A O 1
ATOM 772 N N . LEU A 1 128 ? 57.974 44.134 24.515 1.00 7.34 107 LEU A N 1
ATOM 773 C CA . LEU A 1 128 ? 57.336 42.836 24.635 1.00 7.97 107 LEU A CA 1
ATOM 774 C C . LEU A 1 128 ? 58.212 41.877 25.436 1.00 8.49 107 LEU A C 1
ATOM 775 O O . LEU A 1 128 ? 59.400 41.755 25.176 1.00 8.22 107 LEU A O 1
ATOM 780 N N . ALA A 1 129 ? 57.612 41.231 26.437 1.00 7.71 108 ALA A N 1
ATOM 781 C CA . ALA A 1 129 ? 58.356 40.347 27.339 1.00 7.40 108 ALA A CA 1
ATOM 782 C C . ALA A 1 129 ? 57.579 39.053 27.632 1.00 7.25 108 ALA A C 1
ATOM 783 O O . ALA A 1 129 ? 56.352 38.974 27.437 1.00 7.96 108 ALA A O 1
ATOM 785 N N . VAL A 1 130 ? 58.306 38.053 28.117 1.00 7.55 109 VAL A N 1
ATOM 786 C CA . VAL A 1 130 ? 57.722 36.813 28.603 1.00 7.66 109 VAL A CA 1
ATOM 787 C C . VAL A 1 130 ? 58.203 36.630 30.036 1.00 7.91 109 VAL A C 1
ATOM 788 O O . VAL A 1 130 ? 59.182 37.267 30.444 1.00 9.57 109 VAL A O 1
ATOM 792 N N . PRO A 1 131 ? 57.528 35.786 30.828 1.00 7.40 110 PRO A N 1
ATOM 793 C CA . PRO A 1 131 ? 58.015 35.584 32.200 1.00 7.62 110 PRO A CA 1
ATOM 794 C C . PRO A 1 131 ? 59.444 35.046 32.220 1.00 8.57 110 PRO A C 1
ATOM 795 O O . PRO A 1 131 ? 59.838 34.303 31.317 1.00 9.04 110 PRO A O 1
ATOM 799 N N . ALA A 1 132 ? 60.208 35.453 33.221 1.00 8.47 111 ALA A N 1
ATOM 800 C CA . ALA A 1 132 ? 61.497 34.832 33.509 1.00 8.82 111 ALA A CA 1
ATOM 801 C C . ALA A 1 132 ? 61.312 33.325 33.667 1.00 9.24 111 ALA A C 1
ATOM 802 O O . ALA A 1 132 ? 60.283 32.846 34.117 1.00 8.41 111 ALA A O 1
ATOM 804 N N . THR A 1 133 ? 62.344 32.566 33.311 1.00 9.80 112 THR A N 1
ATOM 805 C CA A THR A 1 133 ? 62.229 31.108 33.370 0.50 9.91 112 THR A CA 1
ATOM 806 C CA B THR A 1 133 ? 62.399 31.096 33.457 0.50 10.24 112 THR A CA 1
ATOM 807 C C . THR A 1 133 ? 61.918 30.564 34.787 1.00 10.07 112 THR A C 1
ATOM 808 O O . THR A 1 133 ? 61.245 29.552 34.886 1.00 11.19 112 THR A O 1
ATOM 815 N N . LYS A 1 134 ? 62.322 31.231 35.855 1.00 11.01 113 LYS A N 1
ATOM 816 C CA . LYS A 1 134 ? 61.983 30.765 37.211 1.00 12.57 113 LYS A CA 1
ATOM 817 C C . LYS A 1 134 ? 60.505 30.950 37.519 1.00 12.18 113 LYS A C 1
ATOM 818 O O . LYS A 1 134 ? 59.958 30.341 38.441 1.00 12.48 113 LYS A O 1
ATOM 824 N N . VAL A 1 135 ? 59.863 31.805 36.736 1.00 9.56 114 VAL A N 1
ATOM 825 C CA . VAL A 1 135 ? 58.429 32.079 36.875 1.00 9.42 114 VAL A CA 1
ATOM 826 C C . VAL A 1 135 ? 57.600 31.134 36.001 1.00 8.99 114 VAL A C 1
ATOM 827 O O . VAL A 1 135 ? 56.549 30.643 36.439 1.00 8.12 114 VAL A O 1
ATOM 831 N N . ASP A 1 136 ? 58.064 30.874 34.765 1.00 8.57 115 ASP A N 1
ATOM 832 C CA . ASP A 1 136 ? 57.397 29.874 33.918 1.00 9.01 115 ASP A CA 1
ATOM 833 C C . ASP A 1 136 ? 58.382 29.425 32.858 1.00 9.88 115 ASP A C 1
ATOM 834 O O . ASP A 1 136 ? 58.887 30.271 32.136 1.00 11.51 115 ASP A O 1
ATOM 839 N N . GLN A 1 137 ? 58.634 28.126 32.753 1.00 9.49 116 GLN A N 1
ATOM 840 C CA . GLN A 1 137 ? 59.542 27.627 31.697 1.00 9.97 116 GLN A CA 1
ATOM 841 C C . GLN A 1 137 ? 58.870 27.496 30.339 1.00 9.86 116 GLN A C 1
ATOM 842 O O . GLN A 1 137 ? 59.538 27.223 29.339 1.00 9.36 116 GLN A O 1
ATOM 848 N N . TYR A 1 138 ? 57.555 27.677 30.278 1.00 9.72 117 TYR A N 1
ATOM 849 C CA . TYR A 1 138 ? 56.827 27.580 29.006 1.00 9.90 117 TYR A CA 1
ATOM 850 C C . TYR A 1 138 ? 57.442 28.376 27.851 1.00 10.15 117 TYR A C 1
ATOM 851 O O . TYR A 1 138 ? 57.479 27.887 26.706 1.00 9.71 117 TYR A O 1
ATOM 860 N N . TYR A 1 139 ? 57.923 29.589 28.137 1.00 9.46 118 TYR A N 1
ATOM 861 C CA . TYR A 1 139 ? 58.428 30.491 27.093 1.00 9.51 118 TYR A CA 1
ATOM 862 C C . TYR A 1 139 ? 59.935 30.432 26.959 1.00 10.06 118 TYR A C 1
ATOM 863 O O . TYR A 1 139 ? 60.534 31.342 26.406 1.00 11.07 118 TYR A O 1
ATOM 872 N N . GLY A 1 140 ? 60.535 29.356 27.440 1.00 10.22 119 GLY A N 1
ATOM 873 C CA . GLY A 1 140 ? 61.995 29.198 27.395 1.00 9.91 119 GLY A CA 1
ATOM 874 C C . GLY A 1 140 ? 62.663 29.331 26.052 1.00 11.20 119 GLY A C 1
ATOM 875 O O . GLY A 1 140 ? 63.807 29.772 25.977 1.00 12.01 119 GLY A O 1
ATOM 876 N N . ASN A 1 141 ? 61.974 28.906 25.005 1.00 10.97 120 ASN A N 1
ATOM 877 C CA . ASN A 1 141 ? 62.519 28.981 23.651 1.00 12.50 120 ASN A CA 1
ATOM 878 C C . ASN A 1 141 ? 62.049 30.219 22.911 1.00 12.66 120 ASN A C 1
ATOM 879 O O . ASN A 1 141 ? 62.303 30.341 21.710 1.00 13.60 120 ASN A O 1
ATOM 884 N N . ILE A 1 142 ? 61.354 31.128 23.593 1.00 12.67 121 ILE A N 1
ATOM 885 C CA . ILE A 1 142 ? 60.992 32.425 23.024 1.00 13.34 121 ILE A CA 1
ATOM 886 C C . ILE A 1 142 ? 62.072 33.416 23.421 1.00 14.03 121 ILE A C 1
ATOM 887 O O . ILE A 1 142 ? 62.136 33.825 24.581 1.00 15.34 121 ILE A O 1
ATOM 892 N N . VAL A 1 143 ? 62.960 33.764 22.504 1.00 14.62 122 VAL A N 1
ATOM 893 C CA A VAL A 1 143 ? 64.085 34.670 22.809 0.50 15.22 122 VAL A CA 1
ATOM 894 C CA B VAL A 1 143 ? 64.006 34.711 22.884 0.50 14.36 122 VAL A CA 1
ATOM 895 C C . VAL A 1 143 ? 63.950 36.043 22.156 1.00 14.18 122 VAL A C 1
ATOM 896 O O . VAL A 1 143 ? 64.346 37.049 22.736 1.00 13.55 122 VAL A O 1
ATOM 903 N N . ASN A 1 144 ? 63.383 36.066 20.943 1.00 12.47 123 ASN A N 1
ATOM 904 C CA . ASN A 1 144 ? 63.093 37.301 20.239 1.00 11.90 123 ASN A CA 1
ATOM 905 C C . ASN A 1 144 ? 61.637 37.271 19.852 1.00 10.64 123 ASN A C 1
ATOM 906 O O . ASN A 1 144 ? 61.037 36.198 19.754 1.00 9.96 123 ASN A O 1
ATOM 911 N N . TYR A 1 145 ? 61.085 38.455 19.623 1.00 10.76 124 TYR A N 1
ATOM 912 C CA . TYR A 1 145 ? 59.680 38.622 19.247 1.00 11.51 124 TYR A CA 1
ATOM 913 C C . TYR A 1 145 ? 59.322 37.744 18.046 1.00 11.84 124 TYR A C 1
ATOM 914 O O . TYR A 1 145 ? 58.214 37.242 17.945 1.00 12.29 124 TYR A O 1
ATOM 923 N N . SER A 1 146 ? 60.284 37.549 17.138 1.00 11.84 125 SER A N 1
ATOM 924 C CA . SER A 1 146 ? 60.065 36.785 15.926 1.00 11.62 125 SER A CA 1
ATOM 925 C C . SER A 1 146 ? 59.934 35.282 16.176 1.00 12.17 125 SER A C 1
ATOM 926 O O . SER A 1 146 ? 59.583 34.548 15.275 1.00 12.83 125 SER A O 1
ATOM 929 N N . ASP A 1 147 ? 60.170 34.822 17.410 1.00 11.44 126 ASP A N 1
ATOM 930 C CA . ASP A 1 147 ? 59.892 33.430 17.770 1.00 11.62 126 ASP A CA 1
ATOM 931 C C . ASP A 1 147 ? 58.383 33.206 18.066 1.00 11.39 126 ASP A C 1
ATOM 932 O O . ASP A 1 147 ? 57.945 32.065 18.237 1.00 12.37 126 ASP A O 1
ATOM 937 N N . LEU A 1 148 ? 57.626 34.286 18.194 1.00 10.51 127 LEU A N 1
ATOM 938 C CA . LEU A 1 148 ? 56.166 34.197 18.390 1.00 10.26 127 LEU A CA 1
ATOM 939 C C . LEU A 1 148 ? 55.439 34.259 17.053 1.00 10.61 127 LEU A C 1
ATOM 940 O O . LEU A 1 148 ? 56.008 34.760 16.090 1.00 10.97 127 LEU A O 1
ATOM 945 N N . PRO A 1 149 ? 54.189 33.756 16.987 1.00 11.14 128 PRO A N 1
ATOM 946 C CA . PRO A 1 149 ? 53.440 33.800 15.733 1.00 11.41 128 PRO A CA 1
ATOM 947 C C . PRO A 1 149 ? 53.254 35.216 15.196 1.00 11.49 128 PRO A C 1
ATOM 948 O O . PRO A 1 149 ? 52.910 36.144 15.945 1.00 10.43 128 PRO A O 1
ATOM 952 N N . SER A 1 150 ? 53.460 35.375 13.882 1.00 12.18 129 SER A N 1
ATOM 953 C CA A SER A 1 150 ? 53.347 36.685 13.252 0.50 12.13 129 SER A CA 1
ATOM 954 C CA B SER A 1 150 ? 53.314 36.672 13.215 0.50 12.39 129 SER A CA 1
ATOM 955 C C . SER A 1 150 ? 51.947 37.257 13.392 1.00 12.77 129 SER A C 1
ATOM 956 O O . SER A 1 150 ? 51.803 38.459 13.517 1.00 13.39 129 SER A O 1
ATOM 961 N N . SER A 1 151 ? 50.926 36.398 13.393 1.00 12.84 130 SER A N 1
ATOM 962 C CA . SER A 1 151 ? 49.560 36.857 13.543 1.00 13.53 130 SER A CA 1
ATOM 963 C C . SER A 1 151 ? 49.378 37.519 14.907 1.00 12.80 130 SER A C 1
ATOM 964 O O . SER A 1 151 ? 48.666 38.513 15.021 1.00 12.32 130 SER A O 1
ATOM 967 N N . PHE A 1 152 ? 50.043 36.979 15.931 1.00 11.32 131 PHE A N 1
ATOM 968 C CA . PHE A 1 152 ? 49.964 37.565 17.282 1.00 11.18 131 PHE A CA 1
ATOM 969 C C . PHE A 1 152 ? 50.694 38.906 17.330 1.00 10.17 131 PHE A C 1
ATOM 970 O O . PHE A 1 152 ? 50.200 39.887 17.887 1.00 8.30 131 PHE A O 1
ATOM 978 N N . LEU A 1 153 ? 51.883 38.953 16.727 1.00 8.88 132 LEU A N 1
ATOM 979 C CA . LEU A 1 153 ? 52.626 40.194 16.661 1.00 9.16 132 LEU A CA 1
ATOM 980 C C . LEU A 1 153 ? 51.828 41.260 15.926 1.00 9.75 132 LEU A C 1
ATOM 981 O O . LEU A 1 153 ? 51.792 42.407 16.349 1.00 7.99 132 LEU A O 1
ATOM 986 N N . ASP A 1 154 ? 51.191 40.853 14.822 1.00 10.36 133 ASP A N 1
ATOM 987 C CA . ASP A 1 154 ? 50.335 41.748 14.063 1.00 10.93 133 ASP A CA 1
ATOM 988 C C . ASP A 1 154 ? 49.110 42.217 14.875 1.00 10.60 133 ASP A C 1
ATOM 989 O O . ASP A 1 154 ? 48.682 43.347 14.710 1.00 10.10 133 ASP A O 1
ATOM 994 N N . SER A 1 155 ? 48.540 41.357 15.730 1.00 9.77 134 SER A N 1
ATOM 995 C CA A SER A 1 155 ? 47.446 41.784 16.626 0.50 9.09 134 SER A CA 1
ATOM 996 C CA B SER A 1 155 ? 47.453 41.789 16.610 0.50 9.90 134 SER A CA 1
ATOM 997 C C . SER A 1 155 ? 47.907 42.899 17.566 1.00 9.00 134 SER A C 1
ATOM 998 O O . SER A 1 155 ? 47.145 43.830 17.865 1.00 9.32 134 SER A O 1
ATOM 1003 N N . ILE A 1 156 ? 49.154 42.825 18.037 1.00 8.51 135 ILE A N 1
ATOM 1004 C CA . ILE A 1 156 ? 49.670 43.887 18.897 1.00 8.36 135 ILE A CA 1
ATOM 1005 C C . ILE A 1 156 ? 49.803 45.193 18.127 1.00 8.77 135 ILE A C 1
ATOM 1006 O O . ILE A 1 156 ? 49.361 46.237 18.614 1.00 7.37 135 ILE A O 1
ATOM 1011 N N . SER A 1 157 ? 50.414 45.145 16.931 1.00 8.99 136 SER A N 1
ATOM 1012 C CA A SER A 1 157 ? 50.535 46.332 16.077 0.50 8.73 136 SER A CA 1
ATOM 1013 C CA B SER A 1 157 ? 50.535 46.366 16.143 0.50 9.25 136 SER A CA 1
ATOM 1014 C C . SER A 1 157 ? 49.147 46.918 15.781 1.00 8.54 136 SER A C 1
ATOM 1015 O O . SER A 1 157 ? 48.939 48.130 15.846 1.00 8.58 136 SER A O 1
ATOM 1020 N N . HIS A 1 158 ? 48.207 46.038 15.444 1.00 7.67 137 HIS A N 1
ATOM 1021 C CA . HIS A 1 158 ? 46.832 46.429 15.148 1.00 7.44 137 HIS A CA 1
ATOM 1022 C C . HIS A 1 158 ? 46.174 47.124 16.367 1.00 7.95 137 HIS A C 1
ATOM 1023 O O . HIS A 1 158 ? 45.511 48.184 16.244 1.00 7.99 137 HIS A O 1
ATOM 1030 N N . PHE A 1 159 ? 46.355 46.539 17.550 1.00 7.39 138 PHE A N 1
ATOM 1031 C CA . PHE A 1 159 ? 45.812 47.116 18.769 1.00 7.22 138 PHE A CA 1
ATOM 1032 C C . PHE A 1 159 ? 46.251 48.581 18.949 1.00 7.47 138 PHE A C 1
ATOM 1033 O O . PHE A 1 159 ? 45.440 49.453 19.196 1.00 8.15 138 PHE A O 1
ATOM 1041 N N . PHE A 1 160 ? 47.550 48.838 18.882 1.00 8.59 139 PHE A N 1
ATOM 1042 C CA . PHE A 1 160 ? 48.028 50.187 19.125 1.00 9.16 139 PHE A CA 1
ATOM 1043 C C . PHE A 1 160 ? 47.659 51.119 17.965 1.00 9.32 139 PHE A C 1
ATOM 1044 O O . PHE A 1 160 ? 47.419 52.313 18.189 1.00 9.64 139 PHE A O 1
ATOM 1052 N N . SER A 1 161 ? 47.528 50.549 16.770 1.00 9.59 140 SER A N 1
ATOM 1053 C CA . SER A 1 161 ? 47.128 51.329 15.587 1.00 10.63 140 SER A CA 1
ATOM 1054 C C . SER A 1 161 ? 45.704 51.861 15.692 1.00 11.02 140 SER A C 1
ATOM 1055 O O . SER A 1 161 ? 45.408 52.946 15.152 1.00 10.89 140 SER A O 1
ATOM 1058 N N . PHE A 1 162 ? 44.813 51.136 16.392 1.00 10.24 141 PHE A N 1
ATOM 1059 C CA . PHE A 1 162 ? 43.377 51.412 16.288 1.00 10.87 141 PHE A CA 1
ATOM 1060 C C . PHE A 1 162 ? 42.640 51.679 17.595 1.00 10.37 141 PHE A C 1
ATOM 1061 O O . PHE A 1 162 ? 41.526 52.232 17.587 1.00 10.47 141 PHE A O 1
ATOM 1069 N N . TYR A 1 163 ? 43.233 51.316 18.731 1.00 9.85 142 TYR A N 1
ATOM 1070 C CA . TYR A 1 163 ? 42.508 51.440 19.996 1.00 9.29 142 TYR A CA 1
ATOM 1071 C C . TYR A 1 163 ? 42.175 52.846 20.437 1.00 10.30 142 TYR A C 1
ATOM 1072 O O . TYR A 1 163 ? 41.255 53.034 21.235 1.00 9.82 142 TYR A O 1
ATOM 1081 N N . LYS A 1 164 ? 42.923 53.825 19.911 1.00 11.10 143 LYS A N 1
ATOM 1082 C CA . LYS A 1 164 ? 42.712 55.229 20.223 1.00 11.99 143 LYS A CA 1
ATOM 1083 C C . LYS A 1 164 ? 41.978 55.996 19.108 1.00 12.90 143 LYS A C 1
ATOM 1084 O O . LYS A 1 164 ? 41.821 57.212 19.214 1.00 12.96 143 LYS A O 1
ATOM 1090 N N . LYS A 1 165 ? 41.470 55.297 18.093 1.00 13.46 144 LYS A N 1
ATOM 1091 C CA . LYS A 1 165 ? 40.861 55.971 16.946 1.00 14.56 144 LYS A CA 1
ATOM 1092 C C . LYS A 1 165 ? 39.655 56.821 17.302 1.00 14.72 144 LYS A C 1
ATOM 1093 O O . LYS A 1 165 ? 39.321 57.751 16.559 1.00 14.87 144 LYS A O 1
ATOM 1099 N N . LEU A 1 166 ? 38.954 56.490 18.386 1.00 14.05 145 LEU A N 1
ATOM 1100 C CA . LEU A 1 166 ? 37.763 57.253 18.777 1.00 14.41 145 LEU A CA 1
ATOM 1101 C C . LEU A 1 166 ? 38.070 58.417 19.724 1.00 15.47 145 LEU A C 1
ATOM 1102 O O . LEU A 1 166 ? 37.159 59.140 20.142 1.00 17.00 145 LEU A O 1
ATOM 1107 N N . GLU A 1 167 ? 39.341 58.599 20.055 1.00 15.51 146 GLU A N 1
ATOM 1108 C CA . GLU A 1 167 ? 39.787 59.728 20.858 1.00 16.26 146 GLU A CA 1
ATOM 1109 C C . GLU A 1 167 ? 40.499 60.724 19.933 1.00 16.16 146 GLU A C 1
ATOM 1110 O O . GLU A 1 167 ? 41.628 60.519 19.538 1.00 14.72 146 GLU A O 1
ATOM 1116 N N . LYS A 1 168 ? 39.803 61.807 19.630 1.00 16.94 147 LYS A N 1
ATOM 1117 C CA . LYS A 1 168 ? 40.168 62.699 18.532 1.00 19.21 147 LYS A CA 1
ATOM 1118 C C . LYS A 1 168 ? 41.517 63.370 18.658 1.00 20.03 147 LYS A C 1
ATOM 1119 O O . LYS A 1 168 ? 42.115 63.719 17.637 1.00 21.10 147 LYS A O 1
ATOM 1125 N N . ASP A 1 169 ? 41.974 63.585 19.891 1.00 21.41 148 ASP A N 1
ATOM 1126 C CA . ASP A 1 169 ? 43.241 64.306 20.135 1.00 22.72 148 ASP A CA 1
ATOM 1127 C C . ASP A 1 169 ? 44.420 63.383 20.392 1.00 23.33 148 ASP A C 1
ATOM 1128 O O . ASP A 1 169 ? 45.533 63.845 20.668 1.00 24.31 148 ASP A O 1
ATOM 1133 N N . LYS A 1 170 ? 44.166 62.080 20.322 1.00 23.45 149 LYS A N 1
ATOM 1134 C CA . LYS A 1 170 ? 45.201 61.074 20.380 1.00 23.70 149 LYS A CA 1
ATOM 1135 C C . LYS A 1 170 ? 45.454 60.543 18.973 1.00 23.95 149 LYS A C 1
ATOM 1136 O O . LYS A 1 170 ? 44.627 60.688 18.079 1.00 24.54 149 LYS A O 1
ATOM 1142 N N . PHE A 1 171 ? 46.624 59.958 18.770 1.00 23.87 150 PHE A N 1
ATOM 1143 C CA . PHE A 1 171 ? 46.952 59.304 17.515 1.00 24.12 150 PHE A CA 1
ATOM 1144 C C . PHE A 1 171 ? 48.142 58.418 17.786 1.00 23.19 150 PHE A C 1
ATOM 1145 O O . PHE A 1 171 ? 48.924 58.697 18.700 1.00 22.63 150 PHE A O 1
ATOM 1153 N N . VAL A 1 172 ? 48.250 57.357 17.000 1.00 22.21 151 VAL A N 1
ATOM 1154 C CA . VAL A 1 172 ? 49.375 56.449 17.065 1.00 21.11 151 VAL A CA 1
ATOM 1155 C C . VAL A 1 172 ? 49.853 56.097 15.661 1.00 20.88 151 VAL A C 1
ATOM 1156 O O . VAL A 1 172 ? 49.076 55.700 14.794 1.00 22.04 151 VAL A O 1
ATOM 1160 N N . SER A 1 173 ? 51.137 56.284 15.426 1.00 20.01 152 SER A N 1
ATOM 1161 C CA A SER A 1 173 ? 51.742 55.819 14.188 0.50 19.28 152 SER A CA 1
ATOM 1162 C CA B SER A 1 173 ? 51.756 55.832 14.189 0.50 19.73 152 SER A CA 1
ATOM 1163 C C . SER A 1 173 ? 52.713 54.717 14.587 1.00 18.51 152 SER A C 1
ATOM 1164 O O . SER A 1 173 ? 53.725 54.966 15.231 1.00 19.26 152 SER A O 1
ATOM 1169 N N . VAL A 1 174 ? 52.348 53.489 14.233 1.00 17.52 153 VAL A N 1
ATOM 1170 C CA . VAL A 1 174 ? 53.085 52.310 14.645 1.00 16.48 153 VAL A CA 1
ATOM 1171 C C . VAL A 1 174 ? 54.166 52.020 13.626 1.00 16.08 153 VAL A C 1
ATOM 1172 O O . VAL A 1 174 ? 53.878 52.018 12.426 1.00 15.60 153 VAL A O 1
ATOM 1176 N N . GLY A 1 175 ? 55.389 51.780 14.129 1.00 15.10 154 GLY A N 1
ATOM 1177 C CA . GLY A 1 175 ? 56.565 51.440 13.334 1.00 15.21 154 GLY A CA 1
ATOM 1178 C C . GLY A 1 175 ? 56.838 49.948 13.273 1.00 14.85 154 GLY A C 1
ATOM 1179 O O . GLY A 1 175 ? 55.922 49.137 13.168 1.00 15.24 154 GLY A O 1
ATOM 1180 N N . CYS A 1 176 ? 58.106 49.573 13.358 1.00 14.79 155 CYS A N 1
ATOM 1181 C CA A CYS A 1 176 ? 58.485 48.183 13.206 0.50 14.46 155 CYS A CA 1
ATOM 1182 C CA B CYS A 1 176 ? 58.498 48.184 13.196 0.50 15.10 155 CYS A CA 1
ATOM 1183 C C . CYS A 1 176 ? 58.875 47.572 14.543 1.00 13.24 155 CYS A C 1
ATOM 1184 O O . CYS A 1 176 ? 59.154 48.286 15.491 1.00 11.93 155 CYS A O 1
ATOM 1189 N N . TRP A 1 177 ? 58.889 46.247 14.569 1.00 12.43 156 TRP A N 1
ATOM 1190 C CA . TRP A 1 177 ? 59.441 45.490 15.686 1.00 11.26 156 TRP A CA 1
ATOM 1191 C C . TRP A 1 177 ? 60.966 45.544 15.629 1.00 11.46 156 TRP A C 1
ATOM 1192 O O . TRP A 1 177 ? 61.566 45.509 14.525 1.00 10.83 156 TRP A O 1
ATOM 1203 N N . GLN A 1 178 ? 61.593 45.649 16.793 1.00 10.36 157 GLN A N 1
ATOM 1204 C CA . GLN A 1 178 ? 63.044 45.440 16.939 1.00 11.81 157 GLN A CA 1
ATOM 1205 C C . GLN A 1 178 ? 63.284 44.338 17.945 1.00 11.12 157 GLN A C 1
ATOM 1206 O O . GLN A 1 178 ? 62.383 44.001 18.736 1.00 11.42 157 GLN A O 1
ATOM 1212 N N . ASP A 1 179 ? 64.489 43.781 17.898 1.00 10.73 158 ASP A N 1
ATOM 1213 C CA . ASP A 1 179 ? 64.796 42.505 18.545 1.00 10.14 158 ASP A CA 1
ATOM 1214 C C . ASP A 1 179 ? 65.036 42.675 20.051 1.00 9.22 158 ASP A C 1
ATOM 1215 O O . ASP A 1 179 ? 64.994 43.790 20.591 1.00 7.84 158 ASP A O 1
ATOM 1220 N N . ALA A 1 180 ? 65.262 41.564 20.731 1.00 9.35 159 ALA A N 1
ATOM 1221 C CA . ALA A 1 180 ? 65.480 41.596 22.183 1.00 9.32 159 ALA A CA 1
ATOM 1222 C C . ALA A 1 180 ? 66.654 42.504 22.593 1.00 9.22 159 ALA A C 1
ATOM 1223 O O . ALA A 1 180 ? 66.570 43.255 23.570 1.00 9.23 159 ALA A O 1
ATOM 1225 N N . ALA A 1 181 ? 67.761 42.433 21.843 1.00 9.76 160 ALA A N 1
ATOM 1226 C CA . ALA A 1 181 ? 68.906 43.295 22.079 1.00 9.63 160 ALA A CA 1
ATOM 1227 C C . ALA A 1 181 ? 68.562 44.781 22.084 1.00 10.10 160 ALA A C 1
ATOM 1228 O O . ALA A 1 181 ? 69.034 45.540 22.952 1.00 9.74 160 ALA A O 1
ATOM 1230 N N . SER A 1 182 ? 67.759 45.194 21.103 1.00 10.51 161 SER A N 1
ATOM 1231 C CA A SER A 1 182 ? 67.307 46.582 20.997 0.50 10.09 161 SER A CA 1
ATOM 1232 C CA B SER A 1 182 ? 67.317 46.581 20.997 0.50 10.79 161 SER A CA 1
ATOM 1233 C C . SER A 1 182 ? 66.431 46.961 22.179 1.00 10.45 161 SER A C 1
ATOM 1234 O O . SER A 1 182 ? 66.593 48.030 22.745 1.00 11.37 161 SER A O 1
ATOM 1239 N N . ALA A 1 183 ? 65.496 46.081 22.537 1.00 10.21 162 ALA A N 1
ATOM 1240 C CA . ALA A 1 183 ? 64.630 46.308 23.717 1.00 10.72 162 ALA A CA 1
ATOM 1241 C C . ALA A 1 183 ? 65.470 46.465 24.990 1.00 10.54 162 ALA A C 1
ATOM 1242 O O . ALA A 1 183 ? 65.248 47.383 25.791 1.00 10.42 162 ALA A O 1
ATOM 1244 N N . LYS A 1 184 ? 66.479 45.607 25.159 1.00 10.10 163 LYS A N 1
ATOM 1245 C CA . LYS A 1 184 ? 67.345 45.739 26.315 1.00 10.87 163 LYS A CA 1
ATOM 1246 C C . LYS A 1 184 ? 68.112 47.074 26.333 1.00 11.89 163 LYS A C 1
ATOM 1247 O O . LYS A 1 184 ? 68.291 47.662 27.393 1.00 11.21 163 LYS A O 1
ATOM 1253 N N . GLU A 1 185 ? 68.574 47.568 25.175 1.00 12.78 164 GLU A N 1
ATOM 1254 C CA A GLU A 1 185 ? 69.311 48.826 25.155 0.50 13.43 164 GLU A CA 1
ATOM 1255 C CA B GLU A 1 185 ? 69.304 48.842 25.146 0.50 13.16 164 GLU A CA 1
ATOM 1256 C C . GLU A 1 185 ? 68.377 50.005 25.463 1.00 13.25 164 GLU A C 1
ATOM 1257 O O . GLU A 1 185 ? 68.774 50.950 26.148 1.00 13.92 164 GLU A O 1
ATOM 1268 N N . LEU A 1 186 ? 67.141 49.930 24.985 1.00 12.67 165 LEU A N 1
ATOM 1269 C CA . LEU A 1 186 ? 66.119 50.941 25.328 1.00 13.28 165 LEU A CA 1
ATOM 1270 C C . LEU A 1 186 ? 65.908 51.028 26.851 1.00 12.36 165 LEU A C 1
ATOM 1271 O O . LEU A 1 186 ? 65.835 52.126 27.444 1.00 13.22 165 LEU A O 1
ATOM 1276 N N . ILE A 1 187 ? 65.772 49.864 27.468 1.00 12.17 166 ILE A N 1
ATOM 1277 C CA . ILE A 1 187 ? 65.624 49.750 28.928 1.00 10.62 166 ILE A CA 1
ATOM 1278 C C . ILE A 1 187 ? 66.852 50.308 29.657 1.00 12.29 166 ILE A C 1
ATOM 1279 O O . ILE A 1 187 ? 66.730 51.094 30.599 1.00 12.10 166 ILE A O 1
ATOM 1284 N N . ARG A 1 188 ? 68.046 49.940 29.195 1.00 12.86 167 ARG A N 1
ATOM 1285 C CA A ARG A 1 188 ? 69.287 50.471 29.760 0.50 13.61 167 ARG A CA 1
ATOM 1286 C CA B ARG A 1 188 ? 69.272 50.470 29.790 0.50 13.89 167 ARG A CA 1
ATOM 1287 C C . ARG A 1 188 ? 69.260 52.002 29.789 1.00 14.01 167 ARG A C 1
ATOM 1288 O O . ARG A 1 188 ? 69.554 52.608 30.820 1.00 15.09 167 ARG A O 1
ATOM 1303 N N . SER A 1 189 ? 68.944 52.602 28.644 1.00 14.88 168 SER A N 1
ATOM 1304 C CA . SER A 1 189 ? 68.832 54.061 28.501 1.00 16.36 168 SER A CA 1
ATOM 1305 C C . SER A 1 189 ? 67.851 54.680 29.482 1.00 16.57 168 SER A C 1
ATOM 1306 O O . SER A 1 189 ? 68.140 55.718 30.071 1.00 17.33 168 SER A O 1
ATOM 1309 N N . ALA A 1 190 ? 66.712 54.015 29.657 1.00 15.31 169 ALA A N 1
ATOM 1310 C CA . ALA A 1 190 ? 65.676 54.483 30.595 1.00 15.75 169 ALA A CA 1
ATOM 1311 C C . ALA A 1 190 ? 66.094 54.336 32.064 1.00 15.22 169 ALA A C 1
ATOM 1312 O O . ALA A 1 190 ? 65.729 55.162 32.896 1.00 15.26 169 ALA A O 1
ATOM 1314 N N . ILE A 1 191 ? 66.871 53.308 32.380 1.00 15.02 170 ILE A N 1
ATOM 1315 C CA . ILE A 1 191 ? 67.432 53.144 33.719 1.00 15.29 170 ILE A CA 1
ATOM 1316 C C . ILE A 1 191 ? 68.462 54.242 34.015 1.00 16.59 170 ILE A C 1
ATOM 1317 O O . ILE A 1 191 ? 68.487 54.790 35.107 1.00 16.76 170 ILE A O 1
ATOM 1322 N N . ILE A 1 192 ? 69.330 54.533 33.047 1.00 18.44 171 ILE A N 1
ATOM 1323 C CA . ILE A 1 192 ? 70.310 55.616 33.180 1.00 20.23 171 ILE A CA 1
ATOM 1324 C C . ILE A 1 192 ? 69.600 56.968 33.311 1.00 21.33 171 ILE A C 1
ATOM 1325 O O . ILE A 1 192 ? 69.994 57.789 34.124 1.00 22.32 171 ILE A O 1
ATOM 1330 N N . ALA A 1 193 ? 68.548 57.186 32.528 1.00 21.76 172 ALA A N 1
ATOM 1331 C CA . ALA A 1 193 ? 67.794 58.427 32.627 1.00 22.95 172 ALA A CA 1
ATOM 1332 C C . ALA A 1 193 ? 67.199 58.587 34.048 1.00 24.58 172 ALA A C 1
ATOM 1333 O O . ALA A 1 193 ? 67.153 59.699 34.582 1.00 25.52 172 ALA A O 1
ATOM 1335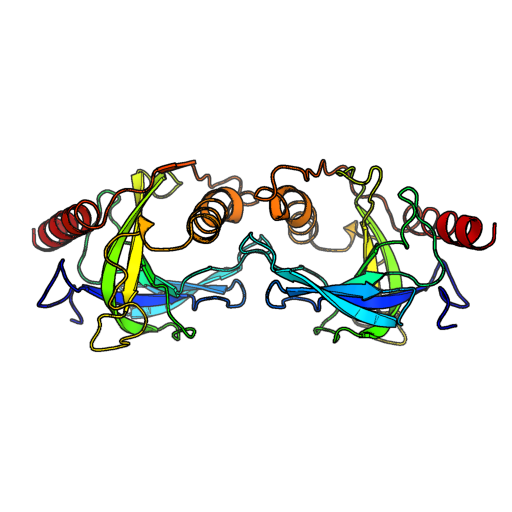 N N . ALA A 1 194 ? 66.780 57.483 34.668 1.00 25.34 173 ALA A N 1
ATOM 1336 C CA . ALA A 1 194 ? 66.211 57.536 36.016 1.00 26.70 173 ALA A CA 1
ATOM 1337 C C . ALA A 1 194 ? 67.262 57.838 37.093 1.00 28.45 173 ALA A C 1
ATOM 1338 O O . ALA A 1 194 ? 66.930 58.467 38.099 1.00 28.13 173 ALA A O 1
ATOM 1340 N N . LYS A 1 195 ? 68.502 57.380 36.896 1.00 30.25 174 LYS A N 1
ATOM 1341 C CA . LYS A 1 195 ? 69.599 57.675 37.823 1.00 32.57 174 LYS A CA 1
ATOM 1342 C C . LYS A 1 195 ? 69.988 59.153 37.753 1.00 34.53 174 LYS A C 1
ATOM 1343 O O . LYS A 1 195 ? 70.247 59.774 38.787 1.00 35.69 174 LYS A O 1
ATOM 1345 N N . LYS A 1 196 ? 70.019 59.708 36.537 1.00 36.51 175 LYS A N 1
ATOM 1346 C CA . LYS A 1 196 ? 70.329 61.136 36.314 1.00 37.44 175 LYS A CA 1
ATOM 1347 C C . LYS A 1 196 ? 69.227 62.040 36.850 1.00 38.31 175 LYS A C 1
ATOM 1348 O O . LYS A 1 196 ? 69.364 63.267 36.825 1.00 39.38 175 LYS A O 1
ATOM 1350 N N . ASP B 1 26 ? 11.369 26.405 12.543 1.00 32.73 5 ASP B N 1
ATOM 1351 C CA . ASP B 1 26 ? 10.962 25.829 13.863 1.00 32.41 5 ASP B CA 1
ATOM 1352 C C . ASP B 1 26 ? 10.834 26.943 14.914 1.00 31.52 5 ASP B C 1
ATOM 1353 O O . ASP B 1 26 ? 9.753 27.182 15.445 1.00 32.19 5 ASP B O 1
ATOM 1355 N N . ILE B 1 27 ? 11.935 27.621 15.225 1.00 30.23 6 ILE B N 1
ATOM 1356 C CA . ILE B 1 27 ? 11.874 28.772 16.135 1.00 28.49 6 ILE B CA 1
ATOM 1357 C C . ILE B 1 27 ? 11.156 29.924 15.431 1.00 27.07 6 ILE B C 1
ATOM 1358 O O . ILE B 1 27 ? 10.325 30.591 16.025 1.00 26.72 6 ILE B O 1
ATOM 1363 N N . GLY B 1 28 ? 11.469 30.135 14.155 1.00 25.36 7 GLY B N 1
ATOM 1364 C CA . GLY B 1 28 ? 10.786 31.150 13.359 1.00 24.16 7 GLY B CA 1
ATOM 1365 C C . GLY B 1 28 ? 11.253 32.557 13.673 1.00 22.85 7 GLY B C 1
ATOM 1366 O O . GLY B 1 28 ? 11.951 32.785 14.654 1.00 22.33 7 GLY B O 1
ATOM 1367 N N . SER B 1 29 ? 10.858 33.504 12.829 1.00 21.24 8 SER B N 1
ATOM 1368 C CA . SER B 1 29 ? 11.330 34.877 12.944 1.00 20.17 8 SER B CA 1
ATOM 1369 C C . SER B 1 29 ? 10.634 35.662 14.041 1.00 19.65 8 SER B C 1
ATOM 1370 O O . SER B 1 29 ? 11.141 36.678 14.475 1.00 17.66 8 SER B O 1
ATOM 1373 N N . GLY B 1 30 ? 9.456 35.208 14.478 1.00 20.13 9 GLY B N 1
ATOM 1374 C CA . GLY B 1 30 ? 8.720 35.894 15.531 1.00 20.17 9 GLY B CA 1
ATOM 1375 C C . GLY B 1 30 ? 7.278 36.174 15.134 1.00 20.82 9 GLY B C 1
ATOM 1376 O O . GLY B 1 30 ? 7.014 36.748 14.083 1.00 20.14 9 GLY B O 1
ATOM 1377 N N . SER B 1 31 ? 6.353 35.823 16.005 1.00 21.92 10 SER B N 1
ATOM 1378 C CA . SER B 1 31 ? 4.927 36.055 15.731 1.00 22.51 10 SER B CA 1
ATOM 1379 C C . SER B 1 31 ? 4.559 37.537 15.626 1.00 22.32 10 SER B C 1
ATOM 1380 O O . SER B 1 31 ? 3.565 37.881 14.972 1.00 22.57 10 SER B O 1
ATOM 1383 N N . ASN B 1 32 ? 5.362 38.403 16.257 1.00 21.39 11 ASN B N 1
ATOM 1384 C CA A ASN B 1 32 ? 5.165 39.844 16.226 0.50 21.00 11 ASN B CA 1
ATOM 1385 C CA B ASN B 1 32 ? 5.147 39.850 16.200 0.50 21.26 11 ASN B CA 1
ATOM 1386 C C . ASN B 1 32 ? 6.188 40.586 15.347 1.00 20.29 11 ASN B C 1
ATOM 1387 O O . ASN B 1 32 ? 6.346 41.799 15.467 1.00 19.57 11 ASN B O 1
ATOM 1396 N N . ALA B 1 33 ? 6.870 39.856 14.458 1.00 19.37 12 ALA B N 1
ATOM 1397 C CA . ALA B 1 33 ? 7.859 40.459 13.565 1.00 19.00 12 ALA B CA 1
ATOM 1398 C C . ALA B 1 33 ? 7.181 41.434 12.590 1.00 19.32 12 ALA B C 1
ATOM 1399 O O . ALA B 1 33 ? 6.054 41.190 12.143 1.00 19.64 12 ALA B O 1
ATOM 1401 N N . PRO B 1 34 ? 7.857 42.539 12.248 1.00 18.83 13 PRO B N 1
ATOM 1402 C CA . PRO B 1 34 ? 9.234 42.920 12.650 1.00 18.52 13 PRO B CA 1
ATOM 1403 C C . PRO B 1 34 ? 9.332 43.790 13.920 1.00 18.79 13 PRO B C 1
ATOM 1404 O 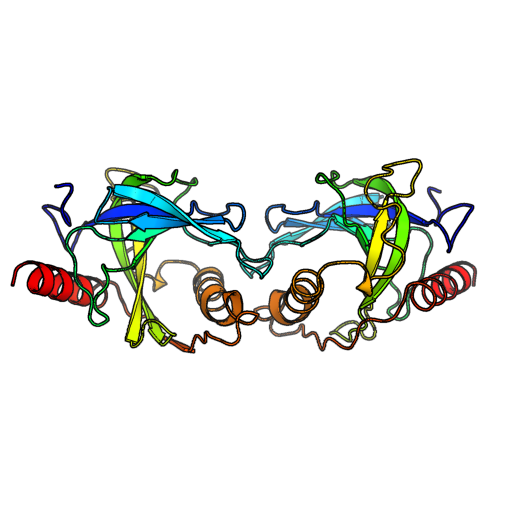O . PRO B 1 34 ? 10.445 44.243 14.272 1.00 18.45 13 PRO B O 1
ATOM 1408 N N . GLU B 1 35 ? 8.220 43.998 14.626 1.00 18.36 14 GLU B N 1
ATOM 1409 C CA . GLU B 1 35 ? 8.232 44.815 15.850 1.00 19.00 14 GLU B CA 1
ATOM 1410 C C . GLU B 1 35 ? 9.060 44.184 16.981 1.00 17.66 14 GLU B C 1
ATOM 1411 O O . GLU B 1 35 ? 9.766 44.889 17.693 1.00 17.58 14 GLU B O 1
ATOM 1417 N N . GLU B 1 36 ? 8.891 42.875 17.155 1.00 17.00 15 GLU B N 1
ATOM 1418 C CA . GLU B 1 36 ? 9.758 42.032 17.977 1.00 16.67 15 GLU B CA 1
ATOM 1419 C C . GLU B 1 36 ? 10.140 40.802 17.146 1.00 15.91 15 GLU B C 1
ATOM 1420 O O . GLU B 1 36 ? 9.291 40.227 16.443 1.00 16.67 15 GLU B O 1
ATOM 1426 N N . VAL B 1 37 ? 11.411 40.403 17.203 1.00 13.45 16 VAL B N 1
ATOM 1427 C CA . VAL B 1 37 ? 11.874 39.258 16.435 1.00 12.54 16 VAL B CA 1
ATOM 1428 C C . VAL B 1 37 ? 12.667 38.343 17.335 1.00 12.55 16 VAL B C 1
ATOM 1429 O O . VAL B 1 37 ? 13.156 38.767 18.369 1.00 13.79 16 VAL B O 1
ATOM 1433 N N . ASN B 1 38 ? 12.789 37.080 16.933 1.00 13.06 17 ASN B N 1
ATOM 1434 C CA . ASN B 1 38 ? 13.628 36.110 17.620 1.00 12.96 17 ASN B CA 1
ATOM 1435 C C . ASN B 1 38 ? 15.044 36.140 17.051 1.00 12.45 17 ASN B C 1
ATOM 1436 O O . ASN B 1 38 ? 15.239 36.211 15.837 1.00 12.80 17 ASN B O 1
ATOM 1441 N N . VAL B 1 39 ? 16.029 36.089 17.930 1.00 12.06 18 VAL B N 1
ATOM 1442 C CA . VAL B 1 39 ? 17.436 36.021 17.532 1.00 11.48 18 VAL B CA 1
ATOM 1443 C C . VAL B 1 39 ? 18.082 34.845 18.238 1.00 12.18 18 VAL B C 1
ATOM 1444 O O . VAL B 1 39 ? 17.996 34.737 19.466 1.00 11.69 18 VAL B O 1
ATOM 1448 N N . VAL B 1 40 ? 18.748 33.979 17.469 1.00 11.32 19 VAL B N 1
ATOM 1449 C CA . VAL B 1 40 ? 19.559 32.919 18.043 1.00 10.95 19 VAL B CA 1
ATOM 1450 C C . VAL B 1 40 ? 20.967 33.487 18.227 1.00 11.47 19 VAL B C 1
ATOM 1451 O O . VAL B 1 40 ? 21.593 33.912 17.240 1.00 11.23 19 VAL B O 1
ATOM 1455 N N . ILE B 1 41 ? 21.423 33.536 19.474 1.00 11.49 20 ILE B N 1
ATOM 1456 C CA . ILE B 1 41 ? 22.717 34.108 19.800 1.00 11.27 20 ILE B CA 1
ATOM 1457 C C . ILE B 1 41 ? 23.831 33.160 19.384 1.00 11.66 20 ILE B C 1
ATOM 1458 O O . ILE B 1 41 ? 23.770 31.928 19.638 1.00 12.31 20 ILE B O 1
ATOM 1463 N N . GLU B 1 42 ? 24.842 33.734 18.740 1.00 11.14 21 GLU B N 1
ATOM 1464 C CA . GLU B 1 42 ? 26.051 33.028 18.364 1.00 11.52 21 GLU B CA 1
ATOM 1465 C C . GLU B 1 42 ? 27.282 33.452 19.189 1.00 11.09 21 GLU B C 1
ATOM 1466 O O . GLU B 1 42 ? 28.122 32.612 19.521 1.00 12.08 21 GLU B O 1
ATOM 1472 N N . VAL B 1 43 ? 27.415 34.735 19.487 1.00 10.20 22 VAL B N 1
ATOM 1473 C CA . VAL B 1 43 ? 28.518 35.247 20.305 1.00 9.50 22 VAL B CA 1
ATOM 1474 C C . VAL B 1 43 ? 27.986 36.102 21.444 1.00 9.21 22 VAL B C 1
ATOM 1475 O O . VAL B 1 43 ? 27.146 36.998 21.221 1.00 9.36 22 VAL B O 1
ATOM 1479 N N . SER B 1 44 ? 28.474 35.839 22.650 1.00 8.70 23 SER B N 1
ATOM 1480 C CA . SER B 1 44 ? 28.113 36.609 23.809 1.00 8.92 23 SER B CA 1
ATOM 1481 C C . SER B 1 44 ? 28.789 37.978 23.789 1.00 8.36 23 SER B C 1
ATOM 1482 O O . SER B 1 44 ? 29.964 38.113 23.443 1.00 9.46 23 SER B O 1
ATOM 1485 N N . GLN B 1 45 ? 28.063 38.971 24.244 1.00 8.62 24 GLN B N 1
ATOM 1486 C CA . GLN B 1 45 ? 28.613 40.293 24.496 1.00 9.42 24 GLN B CA 1
ATOM 1487 C C . GLN B 1 45 ? 29.830 40.229 25.412 1.00 9.60 24 GLN B C 1
ATOM 1488 O O . GLN B 1 45 ? 29.859 39.449 26.404 1.00 8.37 24 GLN B O 1
ATOM 1494 N N . ASP B 1 46 ? 30.843 41.037 25.110 1.00 9.17 25 ASP B N 1
ATOM 1495 C CA . ASP B 1 46 ? 31.960 41.247 26.028 1.00 10.09 25 ASP B CA 1
ATOM 1496 C C . ASP B 1 46 ? 32.803 39.968 26.319 1.00 10.81 25 ASP B C 1
ATOM 1497 O O . ASP B 1 46 ? 33.458 39.860 27.339 1.00 13.51 25 ASP B O 1
ATOM 1502 N N . SER B 1 47 ? 32.818 39.040 25.384 1.00 10.25 26 SER B N 1
ATOM 1503 C CA . SER B 1 47 ? 33.394 37.719 25.586 1.00 10.37 26 SER B CA 1
ATOM 1504 C C . SER B 1 47 ? 34.767 37.679 24.950 1.00 9.67 26 SER B C 1
ATOM 1505 O O . SER B 1 47 ? 35.146 38.558 24.198 1.00 9.50 26 SER B O 1
ATOM 1508 N N . HIS B 1 48 ? 35.456 36.590 25.203 1.00 10.10 27 HIS B N 1
ATOM 1509 C CA . HIS B 1 48 ? 36.683 36.269 24.484 1.00 10.95 27 HIS B CA 1
ATOM 1510 C C . HIS B 1 48 ? 36.328 36.154 23.010 1.00 11.57 27 HIS B C 1
ATOM 1511 O O . HIS B 1 48 ? 35.218 35.768 22.683 1.00 11.73 27 HIS B O 1
ATOM 1518 N N . PRO B 1 49 ? 37.280 36.464 22.123 1.00 11.63 28 PRO B N 1
ATOM 1519 C CA . PRO B 1 49 ? 36.973 36.560 20.673 1.00 13.18 28 PRO B CA 1
ATOM 1520 C C . PRO B 1 49 ? 36.838 35.184 19.957 1.00 13.49 28 PRO B C 1
ATOM 1521 O O . PRO B 1 49 ? 37.459 34.950 18.908 1.00 14.00 28 PRO B O 1
ATOM 1525 N N . VAL B 1 50 ? 36.020 34.280 20.516 1.00 13.16 29 VAL B N 1
ATOM 1526 C CA . VAL B 1 50 ? 35.657 33.031 19.841 1.00 12.47 29 VAL B CA 1
ATOM 1527 C C . VAL B 1 50 ? 34.364 33.267 19.075 1.00 13.08 29 VAL B C 1
ATOM 1528 O O . VAL B 1 50 ? 33.308 33.530 19.654 1.00 12.84 29 VAL B O 1
ATOM 1532 N N . LYS B 1 51 ? 34.445 33.195 17.751 1.00 13.01 30 LYS B N 1
ATOM 1533 C CA . LYS B 1 51 ? 33.319 33.538 16.908 1.00 14.59 30 LYS B CA 1
ATOM 1534 C C . LYS B 1 51 ? 32.629 32.239 16.508 1.00 14.25 30 LYS B C 1
ATOM 1535 O O . LYS B 1 51 ? 33.106 31.523 15.611 1.00 13.80 30 LYS B O 1
ATOM 1541 N N . TYR B 1 52 ? 31.543 31.902 17.200 1.00 13.82 31 TYR B N 1
ATOM 1542 C CA . TYR B 1 52 ? 30.748 30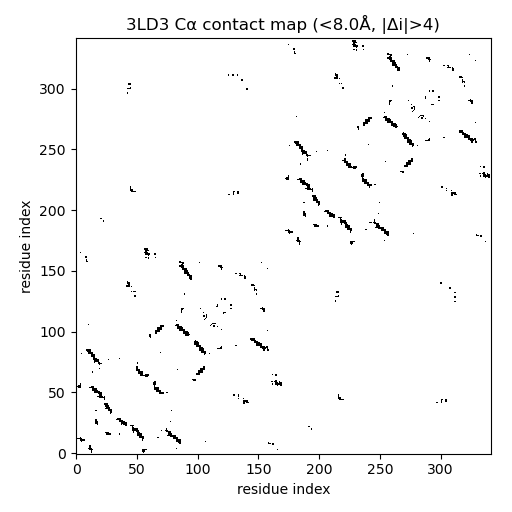.729 16.870 1.00 13.54 31 TYR B CA 1
ATOM 1543 C C . TYR B 1 52 ? 29.761 31.081 15.769 1.00 15.21 31 TYR B C 1
ATOM 1544 O O . TYR B 1 52 ? 29.414 32.255 15.565 1.00 13.86 31 TYR B O 1
ATOM 1553 N N . GLU B 1 53 ? 29.325 30.045 15.081 1.00 17.15 32 GLU B N 1
ATOM 1554 C CA . GLU B 1 53 ? 28.346 30.132 14.045 1.00 20.82 32 GLU B CA 1
ATOM 1555 C C . GLU B 1 53 ? 27.514 28.871 14.058 1.00 22.41 32 GLU B C 1
ATOM 1556 O O . GLU B 1 53 ? 28.032 27.785 14.156 1.00 21.66 32 GLU B O 1
ATOM 1562 N N . PHE B 1 54 ? 26.201 29.026 13.952 1.00 25.07 33 PHE B N 1
ATOM 1563 C CA . PHE B 1 54 ? 25.339 27.885 13.739 1.00 27.68 33 PHE B CA 1
ATOM 1564 C C . PHE B 1 54 ? 25.346 27.432 12.292 1.00 30.33 33 PHE B C 1
ATOM 1565 O O . PHE B 1 54 ? 25.468 28.241 11.366 1.00 29.72 33 PHE B O 1
ATOM 1573 N N . ASP B 1 55 ? 25.182 26.130 12.124 1.00 33.81 34 ASP B N 1
ATOM 1574 C CA . ASP B 1 55 ? 25.042 25.507 10.825 1.00 36.98 34 ASP B CA 1
ATOM 1575 C C . ASP B 1 55 ? 23.587 25.054 10.696 1.00 39.10 34 ASP B C 1
ATOM 1576 O O . ASP B 1 55 ? 23.072 24.372 11.586 1.00 39.56 34 ASP B O 1
ATOM 1581 N N . GLU B 1 56 ? 22.947 25.425 9.582 1.00 41.40 35 GLU B N 1
ATOM 1582 C CA . GLU B 1 56 ? 21.523 25.129 9.340 1.00 42.90 35 GLU B CA 1
ATOM 1583 C C . GLU B 1 56 ? 21.256 23.650 9.019 1.00 44.02 35 GLU B C 1
ATOM 1584 O O . GLU B 1 56 ? 20.185 23.125 9.355 1.00 44.62 35 GLU B O 1
ATOM 1586 N N . LYS B 1 57 ? 22.220 22.988 8.374 1.00 44.70 36 LYS B N 1
ATOM 1587 C CA . LYS B 1 57 ? 22.146 21.542 8.118 1.00 45.09 36 LYS B CA 1
ATOM 1588 C C . LYS B 1 57 ? 22.000 20.753 9.429 1.00 45.15 36 LYS B C 1
ATOM 1589 O O . LYS B 1 57 ? 20.942 20.175 9.681 1.00 45.71 36 LYS B O 1
ATOM 1591 N N . ASN B 1 58 ? 23.044 20.758 10.266 1.00 44.49 37 ASN B N 1
ATOM 1592 C CA . ASN B 1 58 ? 23.041 19.975 11.518 1.00 43.45 37 ASN B CA 1
ATOM 1593 C C . ASN B 1 58 ? 22.379 20.647 12.744 1.00 41.76 37 ASN B C 1
ATOM 1594 O O . ASN B 1 58 ? 21.977 19.970 13.685 1.00 41.93 37 ASN B O 1
ATOM 1599 N N . GLY B 1 59 ? 22.258 21.970 12.735 1.00 39.39 38 GLY B N 1
ATOM 1600 C CA . GLY B 1 59 ? 21.909 22.709 13.953 1.00 36.95 38 GLY B CA 1
ATOM 1601 C C . GLY B 1 59 ? 23.062 22.737 14.957 1.00 34.30 38 GLY B C 1
ATOM 1602 O O . GLY B 1 59 ? 22.859 23.063 16.126 1.00 34.66 38 GLY B O 1
ATOM 1603 N N . ALA B 1 60 ? 24.276 22.413 14.505 1.00 30.72 39 ALA B N 1
ATOM 1604 C CA . ALA B 1 60 ? 25.437 22.364 15.390 1.00 27.34 39 ALA B CA 1
ATOM 1605 C C . ALA B 1 60 ? 26.054 23.745 15.514 1.00 24.72 39 ALA B C 1
ATOM 1606 O O . ALA B 1 60 ? 26.019 24.539 14.565 1.00 23.21 39 ALA B O 1
ATOM 1608 N N . LEU B 1 61 ? 26.600 24.047 16.691 1.00 21.18 40 LEU B N 1
ATOM 1609 C CA . LEU B 1 61 ? 27.340 25.284 16.869 1.00 19.73 40 LEU B CA 1
ATOM 1610 C C . LEU B 1 61 ? 28.803 25.004 16.552 1.00 17.89 40 LEU B C 1
ATOM 1611 O O . LEU B 1 61 ? 29.366 24.076 17.115 1.00 16.91 40 LEU B O 1
ATOM 1616 N N . TRP B 1 62 ? 29.381 25.786 15.647 1.00 16.31 41 TRP B N 1
ATOM 1617 C CA . TRP B 1 62 ? 30.769 25.617 15.204 1.00 15.55 41 TRP B CA 1
ATOM 1618 C C . TRP B 1 62 ? 31.603 26.798 15.621 1.00 14.66 41 TRP B C 1
ATOM 1619 O O . TRP B 1 62 ? 31.115 27.933 15.641 1.00 14.76 41 TRP B O 1
ATOM 1630 N N . VAL B 1 63 ? 32.897 26.559 15.878 1.00 13.04 42 VAL B N 1
ATOM 1631 C CA . VAL B 1 63 ? 33.838 27.630 15.980 1.00 13.38 42 VAL B CA 1
ATOM 1632 C C . VAL B 1 63 ? 34.221 28.040 14.555 1.00 14.21 42 VAL B C 1
ATOM 1633 O O . VAL B 1 63 ? 34.943 27.307 13.884 1.00 15.73 42 VAL B O 1
ATOM 1637 N N . ASP B 1 64 ? 33.780 29.207 14.112 1.00 13.82 43 ASP B N 1
ATOM 1638 C CA . ASP B 1 64 ? 34.162 29.691 12.791 1.00 15.42 43 ASP B CA 1
ATOM 1639 C C . ASP B 1 64 ? 35.611 30.118 12.818 1.00 14.67 43 ASP B C 1
ATOM 1640 O O . ASP B 1 64 ? 36.394 29.711 11.959 1.00 14.75 43 ASP B O 1
ATOM 1645 N N . ARG B 1 65 ? 35.968 30.945 13.803 1.00 13.99 44 ARG B N 1
ATOM 1646 C CA . ARG B 1 65 ? 37.349 31.389 13.985 1.00 13.86 44 ARG B CA 1
ATOM 1647 C C . ARG B 1 65 ? 37.547 31.999 15.353 1.00 12.91 44 ARG B C 1
ATOM 1648 O O . ARG B 1 65 ? 36.579 32.328 16.045 1.00 12.83 44 ARG B O 1
ATOM 1656 N N . PHE B 1 66 ? 38.806 32.158 15.726 1.00 12.21 45 PHE B N 1
ATOM 1657 C CA . PHE B 1 66 ? 39.170 33.062 16.790 1.00 12.31 45 PHE B CA 1
ATOM 1658 C C . PHE B 1 66 ? 39.525 34.363 16.089 1.00 13.11 45 PHE B C 1
ATOM 1659 O O . PHE B 1 66 ? 40.310 34.349 15.126 1.00 13.35 45 PHE B O 1
ATOM 1667 N N . LEU B 1 67 ? 38.950 35.491 16.501 1.00 12.45 46 LEU B N 1
ATOM 1668 C CA . LEU B 1 67 ? 39.356 36.777 15.881 1.00 11.98 46 LEU B CA 1
ATOM 1669 C C . LEU B 1 67 ? 40.871 36.990 16.007 1.00 12.44 46 LEU B C 1
ATOM 1670 O O . LEU B 1 67 ? 41.457 36.872 17.106 1.00 12.25 46 LEU B O 1
ATOM 1675 N N . PRO B 1 68 ? 41.539 37.286 14.878 1.00 12.96 47 PRO B N 1
ATOM 1676 C CA . PRO B 1 68 ? 42.990 37.540 14.897 1.00 13.40 47 PRO B CA 1
ATOM 1677 C C . PRO B 1 68 ? 43.346 38.820 15.624 1.00 12.37 47 PRO B C 1
ATOM 1678 O O . PRO B 1 68 ? 44.456 38.922 16.180 1.00 14.20 47 PRO B O 1
ATOM 1682 N N . THR B 1 69 ? 42.393 39.762 15.644 1.00 10.04 48 THR B N 1
ATOM 1683 C CA . THR B 1 69 ? 42.554 41.042 16.281 1.00 8.85 48 THR B CA 1
ATOM 1684 C C . THR B 1 69 ? 42.124 40.960 17.757 1.00 8.72 48 THR B C 1
ATOM 1685 O O . THR B 1 69 ? 41.330 40.099 18.124 1.00 7.86 48 THR B O 1
ATOM 1689 N N . ALA B 1 70 ? 42.648 41.881 18.552 1.00 8.36 49 ALA B N 1
ATOM 1690 C CA . ALA B 1 70 ? 42.351 41.981 19.984 1.00 8.30 49 ALA B CA 1
ATOM 1691 C C . ALA B 1 70 ? 41.114 42.835 20.147 1.00 6.76 49 ALA B C 1
ATOM 1692 O O . ALA B 1 70 ? 41.165 43.935 20.710 1.00 6.68 49 ALA B O 1
ATOM 1694 N N . MET B 1 71 ? 40.003 42.337 19.598 1.00 7.00 50 MET B N 1
ATOM 1695 C CA . MET B 1 71 ? 38.702 42.977 19.691 1.00 6.42 50 MET B CA 1
ATOM 1696 C C . MET B 1 71 ? 37.662 41.980 20.240 1.00 6.89 50 MET B C 1
ATOM 1697 O O . MET B 1 71 ? 37.859 40.765 20.268 1.00 7.80 50 MET B O 1
ATOM 1702 N N . TYR B 1 72 ? 36.548 42.522 20.686 1.00 7.16 51 TYR B N 1
ATOM 1703 C CA . TYR B 1 72 ? 35.457 41.688 21.224 1.00 7.39 51 TYR B CA 1
ATOM 1704 C C . TYR B 1 72 ? 34.129 42.255 20.725 1.00 8.72 51 TYR B C 1
ATOM 1705 O O . TYR B 1 72 ? 34.002 43.465 20.464 1.00 8.82 51 TYR B O 1
ATOM 1714 N N . TYR B 1 73 ? 33.140 41.379 20.573 1.00 8.48 52 TYR B N 1
ATOM 1715 C CA . TYR B 1 73 ? 31.808 41.810 20.194 1.00 9.12 52 TYR B CA 1
ATOM 1716 C C . TYR B 1 73 ? 31.178 42.698 21.283 1.00 8.71 52 TYR B C 1
ATOM 1717 O O . TYR B 1 73 ? 31.022 42.267 22.423 1.00 9.36 52 TYR B O 1
ATOM 1726 N N . PRO B 1 74 ? 30.818 43.961 20.934 1.00 9.36 53 PRO B N 1
ATOM 1727 C CA . PRO B 1 74 ? 30.298 44.891 21.934 1.00 10.05 53 PRO B CA 1
ATOM 1728 C C . PRO B 1 74 ? 28.823 44.700 22.274 1.00 10.04 53 PRO B C 1
ATOM 1729 O O . PRO B 1 74 ? 28.313 45.342 23.200 1.00 11.88 53 PRO B O 1
ATOM 1733 N N . CYS B 1 75 ? 28.153 43.816 21.541 1.00 10.74 54 CYS B N 1
ATOM 1734 C CA . CYS B 1 75 ? 26.776 43.408 21.828 1.00 10.01 54 CYS B CA 1
ATOM 1735 C C . CYS B 1 75 ? 26.775 41.911 21.672 1.00 9.43 54 CYS B C 1
ATOM 1736 O O . CYS B 1 75 ? 27.685 41.346 21.076 1.00 8.64 54 CYS B O 1
ATOM 1739 N N . ASN B 1 76 ? 25.740 41.256 22.193 1.00 8.63 55 ASN B N 1
ATOM 1740 C CA . ASN B 1 76 ? 25.483 39.872 21.825 1.00 8.36 55 ASN B CA 1
ATOM 1741 C C . ASN B 1 76 ? 25.233 39.885 20.317 1.00 9.18 55 ASN B C 1
ATOM 1742 O O . ASN B 1 76 ? 24.771 40.891 19.768 1.00 10.06 55 ASN B O 1
ATOM 1747 N N . TYR B 1 77 ? 25.531 38.787 19.643 1.00 8.98 56 TYR B N 1
ATOM 1748 C CA . TYR B 1 77 ? 25.475 38.750 18.200 1.00 9.44 56 TYR B CA 1
ATOM 1749 C C . TYR B 1 77 ? 24.898 37.428 17.746 1.00 10.73 56 TYR B C 1
ATOM 1750 O O . TYR B 1 77 ? 25.325 36.366 18.201 1.00 9.75 56 TYR B O 1
ATOM 1759 N N . GLY B 1 78 ? 23.932 37.491 16.828 1.00 10.86 57 GLY B N 1
ATOM 1760 C CA . GLY B 1 78 ? 23.297 36.283 16.320 1.00 11.78 57 GLY B CA 1
ATOM 1761 C C . GLY B 1 78 ? 22.464 36.589 15.084 1.00 12.03 57 GLY B C 1
ATOM 1762 O O . GLY B 1 78 ? 22.691 37.610 14.409 1.00 12.97 57 GLY B O 1
ATOM 1763 N N . PHE B 1 79 ? 21.482 35.734 14.787 1.00 11.81 58 PHE B N 1
ATOM 1764 C CA . PHE B 1 79 ? 20.712 35.878 13.557 1.00 12.39 58 PHE B CA 1
ATOM 1765 C C . PHE B 1 79 ? 19.224 35.633 13.809 1.00 12.30 58 PHE B C 1
ATOM 1766 O O . PHE B 1 79 ? 18.849 34.963 14.777 1.00 11.73 58 PHE B O 1
ATOM 1774 N N . ILE B 1 80 ? 18.416 36.126 12.899 1.00 12.15 59 ILE B N 1
ATOM 1775 C CA . ILE B 1 80 ? 16.962 35.870 12.940 1.00 13.22 59 ILE B CA 1
ATOM 1776 C C . ILE B 1 80 ? 16.681 34.609 12.097 1.00 14.16 59 ILE B C 1
ATOM 1777 O O . ILE B 1 80 ? 16.931 34.601 10.871 1.00 13.92 59 ILE B O 1
ATOM 1782 N N . PRO B 1 81 ? 16.163 33.543 12.725 1.00 15.60 60 PRO B N 1
ATOM 1783 C CA . PRO B 1 81 ? 15.825 32.338 11.964 1.00 17.07 60 PRO B CA 1
ATOM 1784 C C . PRO B 1 81 ? 14.788 32.620 10.879 1.00 17.78 60 PRO B C 1
ATOM 1785 O O . PRO B 1 81 ? 13.982 33.536 11.033 1.00 17.72 60 PRO B O 1
ATOM 1789 N N . ASN B 1 82 ? 14.845 31.854 9.787 1.00 18.76 61 ASN B N 1
ATOM 1790 C CA . ASN B 1 82 ? 13.836 31.919 8.728 1.00 19.71 61 ASN B CA 1
ATOM 1791 C C . ASN B 1 82 ? 13.776 33.305 8.099 1.00 18.79 61 ASN B C 1
ATOM 1792 O O . ASN B 1 82 ? 12.703 33.849 7.857 1.00 18.92 61 ASN B O 1
ATOM 1797 N N . THR B 1 83 ? 14.950 33.877 7.862 1.00 18.42 62 THR B N 1
ATOM 1798 C CA . THR B 1 83 ? 15.083 35.097 7.081 1.00 18.21 62 THR B CA 1
ATOM 1799 C C . THR B 1 83 ? 16.127 34.869 6.007 1.00 19.06 62 THR B C 1
ATOM 1800 O O . THR B 1 83 ? 17.043 34.073 6.187 1.00 18.17 62 THR B O 1
ATOM 1804 N N . ILE B 1 84 ? 15.964 35.550 4.874 1.00 20.53 63 ILE B N 1
ATOM 1805 C CA . ILE B 1 84 ? 16.970 35.581 3.816 1.00 22.34 63 ILE B CA 1
ATOM 1806 C C . ILE B 1 84 ? 17.163 37.050 3.469 1.00 22.92 63 ILE B C 1
ATOM 1807 O O . ILE B 1 84 ? 16.300 37.657 2.834 1.00 22.66 63 ILE B O 1
ATOM 1812 N N . ALA B 1 85 ? 18.268 37.620 3.946 1.00 23.67 64 ALA B N 1
ATOM 1813 C CA . ALA B 1 85 ? 18.637 38.997 3.633 1.00 25.08 64 ALA B CA 1
ATOM 1814 C C . ALA B 1 85 ? 19.113 39.078 2.181 1.00 26.07 64 ALA B C 1
ATOM 1815 O O . ALA B 1 85 ? 19.196 38.061 1.485 1.00 25.79 64 ALA B O 1
ATOM 1817 N N . GLY B 1 86 ? 19.441 40.289 1.735 1.00 27.30 65 GLY B N 1
ATOM 1818 C CA . GLY B 1 86 ? 19.825 40.524 0.339 1.00 28.04 65 GLY B CA 1
ATOM 1819 C C . GLY B 1 86 ? 21.001 39.667 -0.108 1.00 28.35 65 GLY B C 1
ATOM 1820 O O . GLY B 1 86 ? 21.023 39.180 -1.238 1.00 29.08 65 GLY B O 1
ATOM 1821 N N . ASP B 1 87 ? 21.951 39.452 0.795 1.00 28.45 66 ASP B N 1
ATOM 1822 C CA . ASP B 1 87 ? 23.158 38.693 0.491 1.00 28.79 66 ASP B CA 1
ATOM 1823 C C . ASP B 1 87 ? 23.013 37.159 0.584 1.00 28.34 66 ASP B C 1
ATOM 1824 O O . ASP B 1 87 ? 23.978 36.433 0.372 1.00 28.16 66 ASP B O 1
ATOM 1829 N N . GLY B 1 88 ? 21.810 36.676 0.888 1.00 27.88 67 GLY B N 1
ATOM 1830 C CA . GLY B 1 88 ? 21.541 35.237 0.894 1.00 27.65 67 GLY B CA 1
ATOM 1831 C C . GLY B 1 88 ? 21.540 34.587 2.264 1.00 27.05 67 GLY B C 1
ATOM 1832 O O . GLY B 1 88 ? 21.027 33.477 2.410 1.00 28.29 67 GLY B O 1
ATOM 1833 N N . ASP B 1 89 ? 22.111 35.258 3.263 1.00 25.69 68 ASP B N 1
ATOM 1834 C CA . ASP B 1 89 ? 22.170 34.740 4.627 1.00 24.52 68 ASP B CA 1
ATOM 1835 C C . ASP B 1 89 ? 21.022 35.305 5.464 1.00 22.12 68 ASP B C 1
ATOM 1836 O O . ASP B 1 89 ? 20.406 36.312 5.088 1.00 20.80 68 ASP B O 1
ATOM 1841 N N . PRO B 1 90 ? 20.742 34.675 6.624 1.00 19.80 69 PRO B N 1
ATOM 1842 C CA . PRO B 1 90 ? 19.796 35.282 7.554 1.00 18.13 69 PRO B CA 1
ATOM 1843 C C . PRO B 1 90 ? 20.277 36.647 8.018 1.00 16.61 69 PRO B C 1
ATOM 1844 O O . PRO B 1 90 ? 21.487 36.961 7.929 1.00 17.16 69 PRO B O 1
ATOM 1848 N N . VAL B 1 91 ? 19.335 37.438 8.505 1.00 15.05 70 VAL B N 1
ATOM 1849 C CA . VAL B 1 91 ? 19.601 38.749 9.040 1.00 13.40 70 VAL B CA 1
ATOM 1850 C C . VAL B 1 91 ? 20.396 38.634 10.331 1.00 13.38 70 VAL B C 1
ATOM 1851 O O . VAL B 1 91 ? 20.010 37.909 11.264 1.00 12.95 70 VAL B O 1
ATOM 1855 N N . ASP B 1 92 ? 21.522 39.336 10.352 1.00 12.57 71 ASP B N 1
ATOM 1856 C CA . ASP B 1 92 ? 22.385 39.400 11.516 1.00 12.87 71 ASP B CA 1
ATOM 1857 C C . ASP B 1 92 ? 21.955 40.535 12.437 1.00 12.02 71 ASP B C 1
ATOM 1858 O O . ASP B 1 92 ? 21.602 41.625 11.992 1.00 12.13 71 ASP B O 1
ATOM 1863 N N . VAL B 1 93 ? 21.986 40.264 13.744 1.00 11.37 72 VAL B N 1
ATOM 1864 C CA . VAL B 1 93 ? 21.522 41.190 14.759 1.00 10.69 72 VAL B CA 1
ATOM 1865 C C . VAL B 1 93 ? 22.514 41.287 15.938 1.00 10.21 72 VAL B C 1
ATOM 1866 O O . VAL B 1 93 ? 22.955 40.276 16.502 1.00 11.02 72 VAL B O 1
ATOM 1870 N N . LEU B 1 94 ? 22.852 42.524 16.282 1.00 10.07 73 LEU B N 1
ATOM 1871 C CA . LEU B 1 94 ? 23.517 42.893 17.514 1.00 9.38 73 LEU B CA 1
ATOM 1872 C C . LEU B 1 94 ? 22.456 43.162 18.563 1.00 9.88 73 LEU B C 1
ATOM 1873 O O . LEU B 1 94 ? 21.573 44.031 18.349 1.00 10.53 73 LEU B O 1
ATOM 1878 N N . VAL B 1 95 ? 22.484 42.384 19.648 1.00 8.57 74 VAL B N 1
ATOM 1879 C CA . VAL B 1 95 ? 21.549 42.527 20.754 1.00 8.99 74 VAL B CA 1
ATOM 1880 C C . VAL B 1 95 ? 22.288 43.076 21.978 1.00 9.92 74 VAL B C 1
ATOM 1881 O O . VAL B 1 95 ? 23.040 42.361 22.655 1.00 9.20 74 VAL B O 1
ATOM 1885 N N . LEU B 1 96 ? 22.065 44.351 22.263 1.00 10.67 75 LEU B N 1
ATOM 1886 C CA . LEU B 1 96 ? 22.613 45.002 23.461 1.00 11.29 75 LEU B CA 1
ATOM 1887 C C . LEU B 1 96 ? 21.832 44.518 24.635 1.00 11.68 75 LEU B C 1
ATOM 1888 O O . LEU B 1 96 ? 20.596 44.485 24.575 1.00 13.70 75 LEU B O 1
ATOM 1893 N N . ALA B 1 97 ? 22.509 44.125 25.702 1.00 10.50 76 ALA B N 1
ATOM 1894 C CA . ALA B 1 97 ? 21.823 43.634 26.897 1.00 10.98 76 ALA B CA 1
ATOM 1895 C C . ALA B 1 97 ? 22.649 43.924 28.139 1.00 11.21 76 ALA B C 1
ATOM 1896 O O . ALA B 1 97 ? 23.839 44.178 28.034 1.00 11.96 76 ALA B O 1
ATOM 1898 N N . ARG B 1 98 ? 22.037 43.816 29.318 1.00 12.69 77 ARG B N 1
ATOM 1899 C CA . ARG B 1 98 ? 22.726 44.106 30.591 1.00 13.02 77 ARG B CA 1
ATOM 1900 C C . ARG B 1 98 ? 23.760 43.060 30.979 1.00 12.95 77 ARG B C 1
ATOM 1901 O O . ARG B 1 98 ? 24.707 43.331 31.749 1.00 11.95 77 ARG B O 1
ATOM 1909 N N . PHE B 1 99 ? 23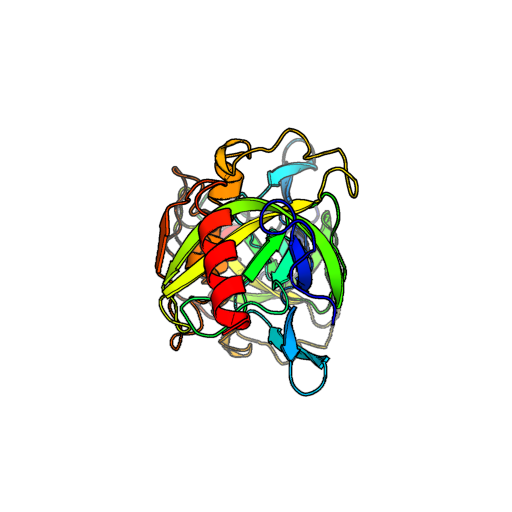.562 41.844 30.467 1.00 12.66 78 PHE B N 1
ATOM 1910 C CA . PHE B 1 99 ? 24.488 40.742 30.730 1.00 13.30 78 PHE B CA 1
ATOM 1911 C C . PHE B 1 99 ? 24.639 39.932 29.444 1.00 13.05 78 PHE B C 1
ATOM 1912 O O . PHE B 1 99 ? 23.768 39.966 28.565 1.00 12.44 78 PHE B O 1
ATOM 1920 N N . PRO B 1 100 ? 25.753 39.199 29.318 1.00 12.66 79 PRO B N 1
ATOM 1921 C CA . PRO B 1 100 ? 25.937 38.352 28.158 1.00 12.92 79 PRO B CA 1
ATOM 1922 C C . PRO B 1 100 ? 24.919 37.235 28.129 1.00 12.23 79 PRO B C 1
ATOM 1923 O O . PRO B 1 100 ? 24.538 36.728 29.196 1.00 11.69 79 PRO B O 1
ATOM 1927 N N . VAL B 1 101 ? 24.543 36.841 26.917 1.00 10.05 80 VAL B N 1
ATOM 1928 C CA . VAL B 1 101 ? 23.651 35.712 26.664 1.00 10.82 80 VAL B CA 1
ATOM 1929 C C . VAL B 1 101 ? 24.437 34.596 26.010 1.00 10.33 80 VAL B C 1
ATOM 1930 O O . VAL B 1 101 ? 25.175 34.833 25.060 1.00 10.95 80 VAL B O 1
ATOM 1934 N N . MET B 1 102 ? 24.262 33.362 26.486 1.00 10.70 81 MET B N 1
ATOM 1935 C CA . MET B 1 102 ? 25.075 32.237 25.997 1.00 11.07 81 MET B CA 1
ATOM 1936 C C . MET B 1 102 ? 24.759 31.844 24.563 1.00 10.27 81 MET B C 1
ATOM 1937 O O . MET B 1 102 ? 23.611 31.909 24.131 1.00 9.13 81 MET B O 1
ATOM 1942 N N . PRO B 1 103 ? 25.787 31.416 23.810 1.00 10.49 82 PRO B N 1
ATOM 1943 C CA . PRO B 1 103 ? 25.537 30.972 22.450 1.00 10.48 82 PRO B CA 1
ATOM 1944 C C . PRO B 1 103 ? 24.554 29.823 22.442 1.00 10.90 82 PRO B C 1
ATOM 1945 O O . PRO B 1 103 ? 24.608 28.941 23.308 1.00 9.76 82 PRO B O 1
ATOM 1949 N N . GLY B 1 104 ? 23.640 29.879 21.486 1.00 11.99 83 GLY B N 1
ATOM 1950 C CA . GLY B 1 104 ? 22.587 28.870 21.350 1.00 13.17 83 GLY B CA 1
ATOM 1951 C C . GLY B 1 104 ? 21.269 29.258 21.963 1.00 13.64 83 GLY B C 1
ATOM 1952 O O . GLY B 1 104 ? 20.243 28.635 21.649 1.00 15.09 83 GLY B O 1
ATOM 1953 N N . ALA B 1 105 ? 21.270 30.235 22.868 1.00 13.57 84 ALA B N 1
ATOM 1954 C CA . ALA B 1 105 ? 20.020 30.718 23.444 1.00 12.49 84 ALA B CA 1
ATOM 1955 C C . ALA B 1 105 ? 19.289 31.616 22.456 1.00 13.17 84 ALA B C 1
ATOM 1956 O O . ALA B 1 105 ? 19.897 32.287 21.618 1.00 12.23 84 ALA B O 1
ATOM 1958 N N . VAL B 1 106 ? 17.966 31.600 22.565 1.00 12.07 85 VAL B N 1
ATOM 1959 C CA . VAL B 1 106 ? 17.096 32.440 21.757 1.00 12.04 85 VAL B CA 1
ATOM 1960 C C . VAL B 1 106 ? 16.561 33.560 22.628 1.00 11.90 85 VAL B C 1
ATOM 1961 O O . VAL B 1 106 ? 16.185 33.360 23.804 1.00 11.13 85 VAL B O 1
ATOM 1965 N N . ILE B 1 107 ? 16.536 34.759 22.062 1.00 11.31 86 ILE B N 1
ATOM 1966 C CA . ILE B 1 107 ? 16.036 35.917 22.774 1.00 11.56 86 ILE B CA 1
ATOM 1967 C C . ILE B 1 107 ? 15.127 36.737 21.869 1.00 11.80 86 ILE B C 1
ATOM 1968 O O . ILE B 1 107 ? 15.420 36.923 20.665 1.00 12.72 86 ILE B O 1
ATOM 1973 N N . CYS B 1 108 ? 14.031 37.214 22.465 1.00 12.55 87 CYS B N 1
ATOM 1974 C CA . CYS B 1 108 ? 13.061 38.084 21.813 1.00 12.23 87 CYS B CA 1
ATOM 1975 C C . CYS B 1 108 ? 13.500 39.521 21.973 1.00 11.79 87 CYS B C 1
ATOM 1976 O O . CYS B 1 108 ? 13.707 40.013 23.098 1.00 10.02 87 CYS B O 1
ATOM 1979 N N . VAL B 1 109 ? 13.679 40.192 20.829 1.00 11.79 88 VAL B N 1
ATOM 1980 C CA . VAL B 1 109 ? 14.238 41.539 20.810 1.00 11.92 88 VAL B CA 1
ATOM 1981 C C . VAL B 1 109 ? 13.438 42.517 19.950 1.00 12.01 88 VAL B C 1
ATOM 1982 O O . VAL B 1 109 ? 12.671 42.123 19.078 1.00 12.39 88 VAL B O 1
ATOM 1986 N N . ARG B 1 110 ? 13.666 43.798 20.205 1.00 12.87 89 ARG B N 1
ATOM 1987 C CA . ARG B 1 110 ? 13.067 44.885 19.452 1.00 14.01 89 ARG B CA 1
ATOM 1988 C C . ARG B 1 110 ? 14.130 45.586 18.619 1.00 13.18 89 ARG B C 1
ATOM 1989 O O . ARG B 1 110 ? 15.061 46.148 19.191 1.00 12.35 89 ARG B O 1
ATOM 1997 N N . PRO B 1 111 ? 13.982 45.589 17.278 1.00 12.74 90 PRO B N 1
ATOM 1998 C CA . PRO B 1 111 ? 14.957 46.317 16.472 1.00 12.82 90 PRO B CA 1
ATOM 1999 C C . PRO B 1 111 ? 14.867 47.822 16.742 1.00 12.46 90 PRO B C 1
ATOM 2000 O O . PRO B 1 111 ? 13.751 48.358 16.856 1.00 12.72 90 PRO B O 1
ATOM 2004 N N . VAL B 1 112 ? 16.018 48.488 16.854 1.00 11.87 91 VAL B N 1
ATOM 2005 C CA . VAL B 1 112 ? 16.067 49.933 17.041 1.00 11.46 91 VAL B CA 1
ATOM 2006 C C . VAL B 1 112 ? 16.848 50.671 15.956 1.00 11.57 91 VAL B C 1
ATOM 2007 O O . VAL B 1 112 ? 16.821 51.895 15.908 1.00 11.86 91 VAL B O 1
ATOM 2011 N N . GLY B 1 113 ? 17.518 49.933 15.072 1.00 11.84 92 GLY B N 1
ATOM 2012 C CA . GLY B 1 113 ? 18.292 50.537 13.990 1.00 11.43 92 GLY B CA 1
ATOM 2013 C C . GLY B 1 113 ? 19.076 49.501 13.215 1.00 11.74 92 GLY B C 1
ATOM 2014 O O . GLY B 1 113 ? 18.974 48.313 13.468 1.00 11.61 92 GLY B O 1
ATOM 2015 N N . VAL B 1 114 ? 19.852 49.959 12.256 1.00 11.32 93 VAL B N 1
ATOM 2016 C CA . VAL B 1 114 ? 20.631 49.079 11.420 1.00 11.68 93 VAL B CA 1
ATOM 2017 C C . VAL B 1 114 ? 21.856 49.818 10.886 1.00 12.15 93 VAL B C 1
ATOM 2018 O O . VAL B 1 114 ? 21.776 50.988 10.470 1.00 13.05 93 VAL B O 1
ATOM 2022 N N . LEU B 1 115 ? 22.996 49.141 10.956 1.00 11.47 94 LEU B N 1
ATOM 2023 C CA . LEU B 1 115 ? 24.256 49.680 10.445 1.00 11.14 94 LEU B CA 1
ATOM 2024 C C . LEU B 1 115 ? 24.575 49.038 9.118 1.00 11.62 94 LEU B C 1
ATOM 2025 O O . LEU B 1 115 ? 24.764 47.836 9.012 1.00 11.57 94 LEU B O 1
ATOM 2030 N N . MET B 1 116 ? 24.601 49.863 8.079 1.00 13.04 95 MET B N 1
ATOM 2031 C CA . MET B 1 116 ? 24.852 49.401 6.730 1.00 14.45 95 MET B CA 1
ATOM 2032 C C . MET B 1 116 ? 26.347 49.223 6.560 1.00 14.00 95 MET B C 1
ATOM 2033 O O . MET B 1 116 ? 27.134 50.034 7.057 1.00 14.05 95 MET B O 1
ATOM 2038 N N . MET B 1 117 ? 26.745 48.133 5.921 1.00 14.69 96 MET B N 1
ATOM 2039 C CA . MET B 1 117 ? 28.160 47.910 5.607 1.00 15.69 96 MET B CA 1
ATOM 2040 C C . MET B 1 117 ? 28.305 46.962 4.440 1.00 17.63 96 MET B C 1
ATOM 2041 O O . MET B 1 117 ? 27.460 46.116 4.222 1.00 19.00 96 MET B O 1
ATOM 2046 N N . ASN B 1 118 ? 29.363 47.134 3.665 1.00 19.12 97 ASN B N 1
ATOM 2047 C CA . ASN B 1 118 ? 29.719 46.149 2.662 1.00 20.69 97 ASN B CA 1
ATOM 2048 C C . ASN B 1 118 ? 30.969 45.422 3.087 1.00 20.86 97 ASN B C 1
ATOM 2049 O O . ASN B 1 118 ? 31.886 46.031 3.612 1.00 20.86 97 ASN B O 1
ATOM 2054 N N . ASP B 1 119 ? 30.986 44.120 2.864 1.00 21.77 98 ASP B N 1
ATOM 2055 C CA . ASP B 1 119 ? 32.093 43.266 3.268 1.00 23.84 98 ASP B CA 1
ATOM 2056 C C . ASP B 1 119 ? 32.208 42.081 2.291 1.00 25.70 98 ASP B C 1
ATOM 2057 O O . ASP B 1 119 ? 31.607 42.109 1.211 1.00 26.52 98 ASP B O 1
ATOM 2062 N N . GLU B 1 120 ? 32.968 41.055 2.658 1.00 28.17 99 GLU B N 1
ATOM 2063 C CA . GLU B 1 120 ? 33.132 39.872 1.790 1.00 29.67 99 GLU B CA 1
ATOM 2064 C C . GLU B 1 120 ? 31.909 38.924 1.715 1.00 29.84 99 GLU B C 1
ATOM 2065 O O . GLU B 1 120 ? 31.975 37.889 1.031 1.00 31.18 99 GLU B O 1
ATOM 2071 N N . LYS B 1 121 ? 30.829 39.247 2.435 1.00 28.31 100 LYS B N 1
ATOM 2072 C CA . LYS B 1 121 ? 29.535 38.608 2.247 1.00 26.74 100 LYS B CA 1
ATOM 2073 C C . LYS B 1 121 ? 28.716 39.378 1.217 1.00 25.17 100 LYS B C 1
ATOM 2074 O O . LYS B 1 121 ? 27.631 38.952 0.838 1.00 23.76 100 LYS B O 1
ATOM 2076 N N . GLY B 1 122 ? 29.227 40.530 0.792 1.00 23.85 101 GLY B N 1
ATOM 2077 C CA . GLY B 1 122 ? 28.535 41.389 -0.137 1.00 23.55 101 GLY B CA 1
ATOM 2078 C C . GLY B 1 122 ? 27.878 42.562 0.551 1.00 23.35 101 GLY B C 1
ATOM 2079 O O . GLY B 1 122 ? 28.425 43.113 1.511 1.00 22.62 101 GLY B O 1
ATOM 2080 N N . GLU B 1 123 ? 26.712 42.956 0.043 1.00 23.32 102 GLU B N 1
ATOM 2081 C CA . GLU B 1 123 ? 25.959 44.091 0.565 1.00 23.40 102 GLU B CA 1
ATOM 2082 C C . GLU B 1 123 ? 25.273 43.679 1.859 1.00 23.63 102 GLU B C 1
ATOM 2083 O O . GLU B 1 123 ? 24.164 43.139 1.840 1.00 25.58 102 GLU B O 1
ATOM 2085 N N . ASP B 1 124 ? 25.916 43.998 2.971 1.00 22.49 103 ASP B N 1
ATOM 2086 C CA . ASP B 1 124 ? 25.559 43.503 4.288 1.00 21.79 103 ASP B CA 1
ATOM 2087 C C . ASP B 1 124 ? 24.869 44.603 5.133 1.00 20.54 103 ASP B C 1
ATOM 2088 O O . ASP B 1 124 ? 24.757 45.763 4.719 1.00 21.19 103 ASP B O 1
ATOM 2093 N N . ALA B 1 125 ? 24.416 44.225 6.324 1.00 18.68 104 ALA B N 1
ATOM 2094 C CA . ALA B 1 125 ? 23.772 45.155 7.245 1.00 17.06 104 ALA B CA 1
ATOM 2095 C C . ALA B 1 125 ? 23.737 44.446 8.612 1.00 15.91 104 ALA B C 1
ATOM 2096 O O . ALA B 1 125 ? 23.515 43.239 8.662 1.00 17.89 104 ALA B O 1
ATOM 2098 N N . LYS B 1 126 ? 23.923 45.194 9.693 1.00 14.12 105 LYS B N 1
ATOM 2099 C CA . LYS B 1 126 ? 23.815 44.653 11.062 1.00 13.84 105 LYS B CA 1
ATOM 2100 C C . LYS B 1 126 ? 22.710 45.395 11.811 1.00 13.14 105 LYS B C 1
ATOM 2101 O O . LYS B 1 126 ? 22.834 46.588 12.120 1.00 13.25 105 LYS B O 1
ATOM 2107 N N . VAL B 1 127 ? 21.623 44.685 12.079 1.00 11.84 106 VAL B N 1
ATOM 2108 C CA . VAL B 1 127 ? 20.518 45.235 12.833 1.00 11.41 106 VAL B CA 1
ATOM 2109 C C . VAL B 1 127 ? 20.964 45.403 14.280 1.00 11.38 106 VAL B C 1
ATOM 2110 O O . VAL B 1 127 ? 21.686 44.543 14.831 1.00 12.07 106 VAL B O 1
ATOM 2114 N N . LEU B 1 128 ? 20.599 46.537 14.880 1.00 10.85 107 LEU B N 1
ATOM 2115 C CA . LEU B 1 128 ? 20.819 46.747 16.317 1.00 10.27 107 LEU B CA 1
ATOM 2116 C C . LEU B 1 128 ? 19.491 46.599 17.024 1.00 10.39 107 LEU B C 1
ATOM 2117 O O . LEU B 1 128 ? 18.492 47.194 16.604 1.00 10.09 107 LEU B O 1
ATOM 2122 N N . ALA B 1 129 ? 19.477 45.811 18.103 1.00 10.63 108 ALA B N 1
ATOM 2123 C CA . ALA B 1 129 ? 18.252 45.560 18.865 1.00 10.40 108 ALA B CA 1
ATOM 2124 C C . ALA B 1 129 ? 18.535 45.560 20.375 1.00 10.59 108 ALA B C 1
ATOM 2125 O O . ALA B 1 129 ? 19.696 45.429 20.794 1.00 10.29 108 ALA B O 1
ATOM 2127 N N . VAL B 1 130 ? 17.465 45.725 21.167 1.00 10.63 109 VAL B N 1
ATOM 2128 C CA . VAL B 1 130 ? 17.505 45.582 22.626 1.00 10.53 109 VAL B CA 1
ATOM 2129 C C . VAL B 1 130 ? 16.503 44.505 23.013 1.00 9.83 109 VAL B C 1
ATOM 2130 O O . VAL B 1 130 ? 15.643 44.168 22.209 1.00 10.65 109 VAL B O 1
ATOM 2134 N N . PRO B 1 131 ? 16.615 43.930 24.229 1.00 10.38 110 PRO B N 1
ATOM 2135 C CA . PRO B 1 131 ? 15.599 42.916 24.567 1.00 10.86 110 PRO B CA 1
ATOM 2136 C C . PRO B 1 131 ? 14.198 43.534 24.542 1.00 10.91 110 PRO B C 1
ATOM 2137 O O . PRO B 1 131 ? 14.037 44.724 24.871 1.00 10.70 110 PRO B O 1
ATOM 2141 N N . ALA B 1 132 ? 13.209 42.733 24.148 1.00 11.97 111 ALA B N 1
ATOM 2142 C CA . ALA B 1 132 ? 11.795 43.098 24.310 1.00 12.38 111 ALA B CA 1
ATOM 2143 C C . ALA B 1 132 ? 11.523 43.440 25.783 1.00 13.22 111 ALA B C 1
ATOM 2144 O O . ALA B 1 132 ? 12.171 42.914 26.703 1.00 13.47 111 ALA B O 1
ATOM 2146 N N . THR B 1 133 ? 10.557 44.314 25.999 1.00 14.57 112 THR B N 1
ATOM 2147 C CA . THR B 1 133 ? 10.254 44.825 27.327 1.00 15.61 112 THR B CA 1
ATOM 2148 C C . THR B 1 133 ? 9.883 43.733 28.317 1.00 15.66 112 THR B C 1
ATOM 2149 O O . THR B 1 133 ? 10.205 43.825 29.496 1.00 15.32 112 THR B O 1
ATOM 2153 N N . LYS B 1 134 ? 9.244 42.687 27.812 1.00 16.28 113 LYS B N 1
ATOM 2154 C CA . LYS B 1 134 ? 8.906 41.507 28.600 1.00 17.30 113 LYS B CA 1
ATOM 2155 C C . LYS B 1 134 ? 10.118 40.694 29.075 1.00 16.32 113 LYS B C 1
ATOM 2156 O O . LYS B 1 134 ? 10.009 39.886 29.999 1.00 15.91 113 LYS B O 1
ATOM 2162 N N . VAL B 1 135 ? 11.256 40.878 28.416 1.00 14.91 114 VAL B N 1
ATOM 2163 C CA . VAL B 1 135 ? 12.505 40.202 28.764 1.00 14.85 114 VAL B CA 1
ATOM 2164 C C . VAL B 1 135 ? 13.328 41.096 29.716 1.00 15.08 114 VAL B C 1
ATOM 2165 O O . VAL B 1 135 ? 13.891 40.626 30.704 1.00 14.81 114 VAL B O 1
ATOM 2169 N N . ASP B 1 136 ? 13.411 42.385 29.425 1.00 15.35 115 ASP B N 1
ATOM 2170 C CA . ASP B 1 136 ? 14.043 43.312 30.357 1.00 15.99 115 ASP B CA 1
ATOM 2171 C C . ASP B 1 136 ? 13.447 44.694 30.152 1.00 17.42 115 ASP B C 1
ATOM 2172 O O . ASP B 1 136 ? 13.388 45.176 29.018 1.00 17.89 115 ASP B O 1
ATOM 2177 N N . GLN B 1 137 ? 13.020 45.330 31.239 1.00 18.12 116 GLN B N 1
ATOM 2178 C CA A GLN B 1 137 ? 12.423 46.678 31.188 0.50 18.76 116 GLN B CA 1
ATOM 2179 C CA B GLN B 1 137 ? 12.429 46.671 31.143 0.50 19.25 116 GLN B CA 1
ATOM 2180 C C . GLN B 1 137 ? 13.468 47.773 30.956 1.00 18.95 116 GLN B C 1
ATOM 2181 O O . GLN B 1 137 ? 13.119 48.896 30.545 1.00 18.93 116 GLN B O 1
ATOM 2192 N N . TYR B 1 138 ? 14.720 47.460 31.265 1.00 18.25 117 TYR B N 1
ATOM 2193 C CA . TYR B 1 138 ? 15.823 48.431 31.210 1.00 18.65 117 TYR B CA 1
ATOM 2194 C C . TYR B 1 138 ? 15.870 49.295 29.945 1.00 18.66 117 TYR B C 1
ATOM 2195 O O . TYR B 1 138 ? 16.114 50.500 30.040 1.00 18.13 117 TYR B O 1
ATOM 2204 N N . TYR B 1 139 ? 15.684 48.676 28.775 1.00 18.46 118 TYR B N 1
ATOM 2205 C CA . TYR B 1 139 ? 15.816 49.379 27.505 1.00 18.75 118 TYR B CA 1
ATOM 2206 C C . TYR B 1 139 ? 14.472 49.791 26.907 1.00 18.91 118 TYR B C 1
ATOM 2207 O O . TYR B 1 139 ? 14.410 50.073 25.717 1.00 18.78 118 TYR B O 1
ATOM 2216 N N . GLY B 1 140 ? 13.422 49.785 27.719 1.00 19.18 119 GLY B N 1
ATOM 2217 C CA . GLY B 1 140 ? 12.065 50.035 27.239 1.00 20.40 119 GLY B CA 1
ATOM 2218 C C . GLY B 1 140 ? 11.882 51.397 26.606 1.00 20.60 119 GLY B C 1
ATOM 2219 O O . GLY B 1 140 ? 10.987 51.570 25.782 1.00 22.19 119 GLY B O 1
ATOM 2220 N N . ASN B 1 141 ? 12.705 52.367 26.999 1.00 20.82 120 ASN B N 1
ATOM 2221 C CA . ASN B 1 141 ? 12.662 53.708 26.406 1.00 20.84 120 ASN B CA 1
ATOM 2222 C C . ASN B 1 141 ? 13.623 53.905 25.230 1.00 19.76 120 ASN B C 1
ATOM 2223 O O . ASN B 1 141 ? 13.669 54.993 24.683 1.00 19.69 120 ASN B O 1
ATOM 2228 N N . ILE B 1 142 ? 14.379 52.874 24.839 1.00 18.19 121 ILE B N 1
ATOM 2229 C CA . ILE B 1 142 ? 15.203 52.945 23.627 1.00 17.59 121 ILE B CA 1
ATOM 2230 C C . ILE B 1 142 ? 14.329 52.631 22.406 1.00 17.70 121 ILE B C 1
ATOM 2231 O O . ILE B 1 142 ? 13.999 51.483 22.164 1.00 17.67 121 ILE B O 1
ATOM 2236 N N . VAL B 1 143 ? 13.969 53.674 21.663 1.00 17.05 122 VAL B N 1
ATOM 2237 C CA . VAL B 1 143 ? 13.101 53.589 20.479 1.00 17.54 122 VAL B CA 1
ATOM 2238 C C . VAL B 1 143 ? 13.892 53.458 19.173 1.00 15.49 122 VAL B C 1
ATOM 2239 O O . VAL B 1 143 ? 13.547 52.649 18.312 1.00 13.80 122 VAL B O 1
ATOM 2243 N N . ASN B 1 144 ? 14.965 54.241 19.045 1.00 14.73 123 ASN B N 1
ATOM 2244 C CA . ASN B 1 144 ? 15.815 54.233 17.870 1.00 14.30 123 ASN B CA 1
ATOM 2245 C C . ASN B 1 144 ? 17.261 54.158 18.342 1.00 13.04 123 ASN B C 1
ATOM 2246 O O . ASN B 1 144 ? 17.549 54.446 19.483 1.00 11.95 123 ASN B O 1
ATOM 2251 N N . TYR B 1 145 ? 18.141 53.784 17.431 1.00 13.50 124 TYR B N 1
ATOM 2252 C CA . TYR B 1 145 ? 19.566 53.684 17.728 1.00 13.72 124 TYR B CA 1
ATOM 2253 C C . TYR B 1 145 ? 20.105 54.962 18.307 1.00 13.64 124 TYR B C 1
ATOM 2254 O O . TYR B 1 145 ? 21.027 54.915 19.109 1.00 13.20 124 TYR B O 1
ATOM 2263 N N . SER B 1 146 ? 19.533 56.104 17.908 1.00 13.51 125 SER B N 1
ATOM 2264 C CA . SER B 1 146 ? 19.979 57.408 18.363 1.00 14.40 125 SER B CA 1
ATOM 2265 C C . SER B 1 146 ? 19.615 57.710 19.816 1.00 14.36 125 SER B C 1
ATOM 2266 O O . SER B 1 146 ? 20.085 58.697 20.373 1.00 15.37 125 SER B O 1
ATOM 2269 N N . ASP B 1 147 ? 18.842 56.840 20.459 1.00 13.46 126 ASP B N 1
ATOM 2270 C CA . ASP B 1 147 ? 18.620 56.985 21.889 1.00 13.17 126 ASP B CA 1
ATOM 2271 C C . ASP B 1 147 ? 19.764 56.392 22.744 1.00 12.42 126 ASP B C 1
ATOM 2272 O O . ASP B 1 147 ? 19.750 56.554 23.957 1.00 13.30 126 ASP B O 1
ATOM 2277 N N . LEU B 1 148 ? 20.709 55.689 22.113 1.00 12.16 127 LEU B N 1
ATOM 2278 C CA . LEU B 1 148 ? 21.881 55.137 22.780 1.00 11.59 127 LEU B CA 1
ATOM 2279 C C . LEU B 1 148 ? 23.040 56.130 22.635 1.00 10.97 127 LEU B C 1
ATOM 2280 O O . LEU B 1 148 ? 23.013 56.997 21.731 1.00 9.55 127 LEU B O 1
ATOM 2285 N N . PRO B 1 149 ? 24.041 56.025 23.520 1.00 9.95 128 PRO B N 1
ATOM 2286 C CA . PRO B 1 149 ? 25.148 56.998 23.420 1.00 10.46 128 PRO B CA 1
ATOM 2287 C C . PRO B 1 149 ? 25.934 56.940 22.127 1.00 10.75 128 PRO B C 1
ATOM 2288 O O . PRO B 1 149 ? 26.281 55.871 21.653 1.00 10.03 128 PRO B O 1
ATOM 2292 N N . SER B 1 150 ? 26.204 58.118 21.549 1.00 9.55 129 SER B N 1
ATOM 2293 C CA . SER B 1 150 ? 26.944 58.179 20.304 1.00 10.87 129 SER B CA 1
ATOM 2294 C C . SER B 1 150 ? 28.307 57.549 20.371 1.00 10.69 129 SER B C 1
ATOM 2295 O O . SER B 1 150 ? 28.776 56.973 19.374 1.00 10.33 129 SER B O 1
ATOM 2298 N N . SER B 1 151 ? 28.942 57.645 21.535 1.00 11.83 130 SER B N 1
ATOM 2299 C CA . SER B 1 151 ? 30.260 57.070 21.733 1.00 12.55 130 SER B CA 1
ATOM 2300 C C . SER B 1 151 ? 30.200 55.550 21.572 1.00 12.16 130 SER B C 1
ATOM 2301 O O . SER B 1 151 ? 31.134 54.937 21.054 1.00 12.31 130 SER B O 1
ATOM 2304 N N . PHE B 1 152 ? 29.089 54.949 21.995 1.00 10.93 131 PHE B N 1
ATOM 2305 C CA . PHE B 1 152 ? 28.900 53.501 21.871 1.00 11.22 131 PHE B CA 1
ATOM 2306 C C . PHE B 1 152 ? 28.565 53.080 20.423 1.00 11.26 131 PHE B C 1
ATOM 2307 O O . PHE B 1 152 ? 29.103 52.098 19.905 1.00 11.08 131 PHE B O 1
ATOM 2315 N N . LEU B 1 153 ? 27.703 53.860 19.752 1.00 11.03 132 LEU B N 1
ATOM 2316 C CA . LEU B 1 153 ? 27.400 53.619 18.346 1.00 9.89 132 LEU B CA 1
ATOM 2317 C C . LEU B 1 153 ? 28.696 53.668 17.522 1.00 10.27 132 LEU B C 1
ATOM 2318 O O . LEU B 1 153 ? 28.899 52.845 16.621 1.00 10.02 132 LEU B O 1
ATOM 2323 N N . ASP B 1 154 ? 29.540 54.651 17.820 1.00 10.17 133 ASP B N 1
ATOM 2324 C CA . ASP B 1 154 ? 30.856 54.777 17.183 1.00 10.63 133 ASP B CA 1
ATOM 2325 C C . ASP B 1 154 ? 31.751 53.577 17.463 1.00 10.88 133 ASP B C 1
ATOM 2326 O O . ASP B 1 154 ? 32.508 53.152 16.580 1.00 11.28 133 ASP B O 1
ATOM 2331 N N . SER B 1 155 ? 31.696 53.044 18.685 1.00 10.56 134 SER B N 1
ATOM 2332 C CA A SER B 1 155 ? 32.424 51.821 19.006 0.50 10.39 134 SER B CA 1
ATOM 2333 C CA B SER B 1 155 ? 32.446 51.816 19.000 0.50 10.21 134 SER B CA 1
ATOM 2334 C C . SER B 1 155 ? 31.980 50.633 18.129 1.00 9.65 134 SER B C 1
ATOM 2335 O O . SER B 1 155 ? 32.806 49.790 17.709 1.00 9.02 134 SER B O 1
ATOM 2340 N N . ILE B 1 156 ? 30.680 50.544 17.848 1.00 9.56 135 ILE B N 1
ATOM 2341 C CA . ILE B 1 156 ? 30.182 49.472 16.986 1.00 9.15 135 ILE B CA 1
ATOM 2342 C C . ILE B 1 156 ? 30.720 49.654 15.559 1.00 9.72 135 ILE B C 1
ATOM 2343 O O . ILE B 1 156 ? 31.200 48.695 14.924 1.00 10.30 135 ILE B O 1
ATOM 2348 N N . SER B 1 157 ? 30.641 50.884 15.049 1.00 8.97 136 SER B N 1
ATOM 2349 C CA A SER B 1 157 ? 31.157 51.168 13.716 0.50 9.12 136 SER B CA 1
ATOM 2350 C CA B SER B 1 157 ? 31.146 51.174 13.722 0.50 9.59 136 SER B CA 1
ATOM 2351 C C . SER B 1 157 ? 32.643 50.862 13.606 1.00 9.18 136 SER B C 1
ATOM 2352 O O . SER B 1 157 ? 33.087 50.275 12.621 1.00 9.06 136 SER B O 1
ATOM 2357 N N . HIS B 1 158 ? 33.399 51.263 14.615 1.00 8.85 137 HIS B N 1
ATOM 2358 C CA . HIS B 1 158 ? 34.842 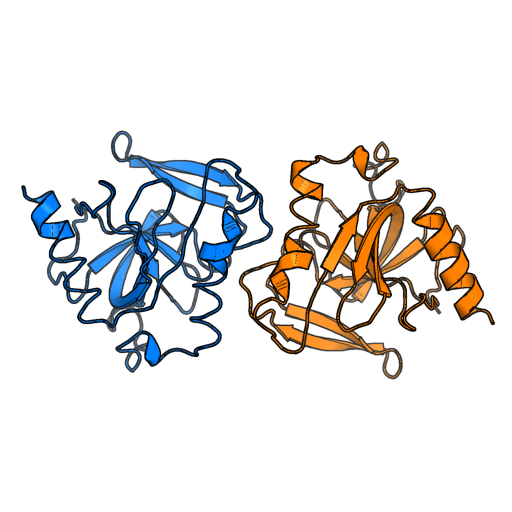50.976 14.684 1.00 8.55 137 HIS B CA 1
ATOM 2359 C C . HIS B 1 158 ? 35.094 49.463 14.708 1.00 9.32 137 HIS B C 1
ATOM 2360 O O . HIS B 1 158 ? 35.975 48.963 14.025 1.00 9.21 137 HIS B O 1
ATOM 2367 N N . PHE B 1 159 ? 34.344 48.730 15.515 1.00 8.35 138 PHE B N 1
ATOM 2368 C CA . PHE B 1 159 ? 34.497 47.274 15.543 1.00 8.97 138 PHE B CA 1
ATOM 2369 C C . PHE B 1 159 ? 34.409 46.643 14.145 1.00 9.02 138 PHE B C 1
ATOM 2370 O O . PHE B 1 159 ? 35.302 45.911 13.732 1.00 8.54 138 PHE B O 1
ATOM 2378 N N . PHE B 1 160 ? 33.365 46.963 13.390 1.00 9.86 139 PHE B N 1
ATOM 2379 C CA . PHE B 1 160 ? 33.219 46.366 12.085 1.00 9.93 139 PHE B CA 1
ATOM 2380 C C . PHE B 1 160 ? 34.244 46.893 11.107 1.00 10.25 139 PHE B C 1
ATOM 2381 O O . PHE B 1 160 ? 34.662 46.154 10.232 1.00 11.18 139 PHE B O 1
ATOM 2389 N N . SER B 1 161 ? 34.693 48.134 11.301 1.00 10.48 140 SER B N 1
ATOM 2390 C CA . SER B 1 161 ? 35.705 48.714 10.415 1.00 10.92 140 SER B CA 1
ATOM 2391 C C . SER B 1 161 ? 37.081 48.068 10.568 1.00 11.04 140 SER B C 1
ATOM 2392 O O . SER B 1 161 ? 37.845 48.070 9.602 1.00 10.52 140 SER B O 1
ATOM 2395 N N . PHE B 1 162 ? 37.400 47.537 11.756 1.00 10.28 141 PHE B N 1
ATOM 2396 C CA . PHE B 1 162 ? 38.778 47.109 12.046 1.00 10.27 141 PHE B CA 1
ATOM 2397 C C . PHE B 1 162 ? 38.956 45.654 12.460 1.00 9.76 141 PHE B C 1
ATOM 2398 O O . PHE B 1 162 ? 40.079 45.139 12.362 1.00 9.51 141 PHE B O 1
ATOM 2406 N N . TYR B 1 163 ? 37.880 44.970 12.859 1.00 9.36 142 TYR B N 1
ATOM 2407 C CA . TYR B 1 163 ? 38.057 43.594 13.357 1.00 10.27 142 TYR B CA 1
ATOM 2408 C C . TYR B 1 163 ? 38.600 42.581 12.360 1.00 11.09 142 TYR B C 1
ATOM 2409 O O . TYR B 1 163 ? 39.149 41.569 12.785 1.00 10.46 142 TYR B O 1
ATOM 2418 N N . LYS B 1 164 ? 38.454 42.863 11.058 1.00 12.49 143 LYS B N 1
ATOM 2419 C CA . LYS B 1 164 ? 38.896 41.941 10.031 1.00 13.44 143 LYS B CA 1
ATOM 2420 C C . LYS B 1 164 ? 40.149 42.454 9.317 1.00 14.40 143 LYS B C 1
ATOM 2421 O O . LYS B 1 164 ? 40.569 41.836 8.345 1.00 14.38 143 LYS B O 1
ATOM 2427 N N . LYS B 1 165 ? 40.739 43.546 9.803 1.00 15.38 144 LYS B N 1
ATOM 2428 C CA . LYS B 1 165 ? 41.875 44.195 9.095 1.00 17.46 144 LYS B CA 1
ATOM 2429 C C . LYS B 1 165 ? 43.086 43.318 8.918 1.00 17.68 144 LYS B C 1
ATOM 2430 O O . LYS B 1 165 ? 43.889 43.582 8.013 1.00 18.80 144 LYS B O 1
ATOM 2436 N N . LEU B 1 166 ? 43.281 42.333 9.795 1.00 17.38 145 LEU B N 1
ATOM 2437 C CA . LEU B 1 166 ? 44.392 41.389 9.659 1.00 18.38 145 LEU B CA 1
ATOM 2438 C C . LEU B 1 166 ? 44.083 40.224 8.708 1.00 19.66 145 LEU B C 1
ATOM 2439 O O . LEU B 1 166 ? 44.944 39.387 8.475 1.00 21.72 145 LEU B O 1
ATOM 2444 N N . GLU B 1 167 ? 42.864 40.154 8.178 1.00 19.77 146 GLU B N 1
ATOM 2445 C CA . GLU B 1 167 ? 42.462 39.118 7.248 1.00 20.17 146 GLU B CA 1
ATOM 2446 C C . GLU B 1 167 ? 42.344 39.849 5.886 1.00 19.58 146 GLU B C 1
ATOM 2447 O O . GLU B 1 167 ? 41.338 40.503 5.590 1.00 19.29 146 GLU B O 1
ATOM 2453 N N . LYS B 1 168 ? 43.409 39.789 5.105 1.00 19.94 147 LYS B N 1
ATOM 2454 C CA . LYS B 1 168 ? 43.491 40.529 3.836 1.00 20.22 147 LYS B CA 1
ATOM 2455 C C . LYS B 1 168 ? 42.575 39.964 2.718 1.00 21.16 147 LYS B C 1
ATOM 2456 O O . LYS B 1 168 ? 42.364 40.638 1.688 1.00 19.72 147 LYS B O 1
ATOM 2458 N N . ASP B 1 169 ? 42.037 38.761 2.960 1.00 21.54 148 ASP B N 1
ATOM 2459 C CA . ASP B 1 169 ? 40.968 38.168 2.161 1.00 23.63 148 ASP B CA 1
ATOM 2460 C C . ASP B 1 169 ? 39.577 38.654 2.583 1.00 23.20 148 ASP B C 1
ATOM 2461 O O . ASP B 1 169 ? 38.548 38.101 2.166 1.00 23.85 148 ASP B O 1
ATOM 2466 N N . LYS B 1 170 ? 39.539 39.690 3.405 1.00 22.23 149 LYS B N 1
ATOM 2467 C CA . LYS B 1 170 ? 38.279 40.293 3.783 1.00 22.36 149 LYS B CA 1
ATOM 2468 C C . LYS B 1 170 ? 38.431 41.800 3.730 1.00 21.87 149 LYS B C 1
ATOM 2469 O O . LYS B 1 170 ? 39.559 42.337 3.666 1.00 21.28 149 LYS B O 1
ATOM 2475 N N . PHE B 1 171 ? 37.302 42.492 3.718 1.00 20.78 150 PHE B N 1
ATOM 2476 C CA A PHE B 1 171 ? 37.320 43.938 3.871 0.50 21.18 150 PHE B CA 1
ATOM 2477 C CA B PHE B 1 171 ? 37.315 43.940 3.881 0.50 20.49 150 PHE B CA 1
ATOM 2478 C C . PHE B 1 171 ? 35.973 44.378 4.413 1.00 20.28 150 PHE B C 1
ATOM 2479 O O . PHE B 1 171 ? 34.966 43.696 4.227 1.00 21.95 150 PHE B O 1
ATOM 2494 N N . VAL B 1 172 ? 35.940 45.507 5.095 1.00 18.68 151 VAL B N 1
ATOM 2495 C CA . VAL B 1 172 ? 34.655 46.004 5.542 1.00 18.04 151 VAL B CA 1
ATOM 2496 C C . VAL B 1 172 ? 34.632 47.483 5.275 1.00 17.19 151 VAL B C 1
ATOM 2497 O O . VAL B 1 172 ? 35.549 48.207 5.646 1.00 17.74 151 VAL B O 1
ATOM 2501 N N . SER B 1 173 ? 33.600 47.911 4.572 1.00 17.77 152 SER B N 1
ATOM 2502 C CA . SER B 1 173 ? 33.368 49.314 4.350 1.00 17.91 152 SER B CA 1
ATOM 2503 C C . SER B 1 173 ? 32.076 49.662 5.090 1.00 16.69 152 SER B C 1
ATOM 2504 O O . SER B 1 173 ? 30.977 49.267 4.674 1.00 16.68 152 SER B O 1
ATOM 2507 N N . VAL B 1 174 ? 32.221 50.382 6.201 1.00 15.22 153 VAL B N 1
ATOM 2508 C CA . VAL B 1 174 ? 31.098 50.678 7.062 1.00 14.96 153 VAL B CA 1
ATOM 2509 C C . VAL B 1 174 ? 30.428 51.967 6.593 1.00 15.82 153 VAL B C 1
ATOM 2510 O O . VAL B 1 174 ? 31.100 52.970 6.337 1.00 14.20 153 VAL B O 1
ATOM 2514 N N . GLY B 1 175 ? 29.107 51.901 6.452 1.00 16.97 154 GLY B N 1
ATOM 2515 C CA . GLY B 1 175 ? 28.299 53.051 6.059 1.00 17.92 154 GLY B CA 1
ATOM 2516 C C . GLY B 1 175 ? 27.654 53.736 7.259 1.00 18.57 154 GLY B C 1
ATOM 2517 O O . GLY B 1 175 ? 28.267 53.868 8.322 1.00 17.64 154 GLY B O 1
ATOM 2518 N N . CYS B 1 176 ? 26.399 54.146 7.095 1.00 18.55 155 CYS B N 1
ATOM 2519 C CA A CYS B 1 176 ? 25.687 54.943 8.083 0.50 18.60 155 CYS B CA 1
ATOM 2520 C CA B CYS B 1 176 ? 25.733 54.932 8.122 0.50 19.24 155 CYS B CA 1
ATOM 2521 C C . CYS B 1 176 ? 24.666 54.120 8.865 1.00 17.97 155 CYS B C 1
ATOM 2522 O O . CYS B 1 176 ? 24.219 53.060 8.408 1.00 17.57 155 CYS B O 1
ATOM 2527 N N . TRP B 1 177 ? 24.273 54.648 10.009 1.00 16.50 156 TRP B N 1
ATOM 2528 C CA . TRP B 1 177 ? 23.140 54.132 10.750 1.00 15.14 156 TRP B CA 1
ATOM 2529 C C . TRP B 1 177 ? 21.833 54.577 10.104 1.00 15.45 156 TRP B C 1
ATOM 2530 O O . TRP B 1 177 ? 21.715 55.714 9.624 1.00 15.55 156 TRP B O 1
ATOM 2541 N N . GLN B 1 178 ? 20.859 53.682 10.086 1.00 14.92 157 GLN B N 1
ATOM 2542 C CA . GLN B 1 178 ? 19.482 54.016 9.747 1.00 15.70 157 GLN B CA 1
ATOM 2543 C C . GLN B 1 178 ? 18.595 53.654 10.921 1.00 15.08 157 GLN B C 1
ATOM 2544 O O . GLN B 1 178 ? 18.953 52.810 11.765 1.00 13.57 157 GLN B O 1
ATOM 2550 N N . ASP B 1 179 ? 17.395 54.224 10.927 1.00 14.28 158 ASP B N 1
ATOM 2551 C CA . ASP B 1 179 ? 16.506 54.148 12.081 1.00 14.12 158 ASP B CA 1
ATOM 2552 C C . ASP B 1 179 ? 15.734 52.850 12.243 1.00 13.33 158 ASP B C 1
ATOM 2553 O O . ASP B 1 179 ? 15.857 51.920 11.435 1.00 13.44 158 ASP B O 1
ATOM 2558 N N . ALA B 1 180 ? 14.968 52.763 13.326 1.00 13.22 159 ALA B N 1
ATOM 2559 C CA . ALA B 1 180 ? 14.231 51.557 13.655 1.00 13.49 159 ALA B CA 1
ATOM 2560 C C . ALA B 1 180 ? 13.264 51.165 12.518 1.00 14.25 159 ALA B C 1
ATOM 2561 O O . ALA B 1 180 ? 13.120 49.988 12.187 1.00 13.95 159 ALA B O 1
ATOM 2563 N N . ALA B 1 181 ? 12.586 52.162 11.941 1.00 15.45 160 ALA B N 1
ATOM 2564 C CA . ALA B 1 181 ? 11.639 51.891 10.850 1.00 15.62 160 ALA B CA 1
ATOM 2565 C C . ALA B 1 181 ? 12.361 51.251 9.673 1.00 15.48 160 ALA B C 1
ATOM 2566 O O . ALA B 1 181 ? 11.855 50.293 9.081 1.00 16.22 160 ALA B O 1
ATOM 2568 N N . SER B 1 182 ? 13.568 51.717 9.383 1.00 15.95 161 SER B N 1
ATOM 2569 C CA A SER B 1 182 ? 14.359 51.150 8.285 0.50 16.65 161 SER B CA 1
ATOM 2570 C CA B SER B 1 182 ? 14.337 51.148 8.278 0.50 15.92 161 SER B CA 1
ATOM 2571 C C . SER B 1 182 ? 14.740 49.712 8.590 1.00 16.37 161 SER B C 1
ATOM 2572 O O . SER B 1 182 ? 14.614 48.828 7.739 1.00 16.99 161 SER B O 1
ATOM 2577 N N . ALA B 1 183 ? 15.220 49.489 9.807 1.00 16.74 162 ALA B N 1
ATOM 2578 C CA . ALA B 1 183 ? 15.596 48.142 10.247 1.00 16.87 162 ALA B CA 1
ATOM 2579 C C . ALA B 1 183 ? 14.420 47.171 10.123 1.00 17.18 162 ALA B C 1
ATOM 2580 O O . ALA B 1 183 ? 14.556 46.052 9.638 1.00 16.59 162 ALA B O 1
ATOM 2582 N N . LYS B 1 184 ? 13.247 47.609 10.562 1.00 18.02 163 LYS B N 1
ATOM 2583 C CA . LYS B 1 184 ? 12.055 46.781 10.464 1.00 18.74 163 LYS B CA 1
ATOM 2584 C C . LYS B 1 184 ? 11.647 46.446 9.020 1.00 18.68 163 LYS B C 1
ATOM 2585 O O . LYS B 1 184 ? 11.223 45.335 8.736 1.00 18.09 163 LYS B O 1
ATOM 2591 N N . GLU B 1 185 ? 11.809 47.397 8.117 1.00 19.50 164 GLU B N 1
ATOM 2592 C CA . GLU B 1 185 ? 11.546 47.154 6.705 1.00 20.72 164 GLU B CA 1
ATOM 2593 C C . GLU B 1 185 ? 12.517 46.131 6.098 1.00 19.78 164 GLU B C 1
ATOM 2594 O O . GLU B 1 185 ? 12.121 45.262 5.338 1.00 19.58 164 GLU B O 1
ATOM 2600 N N . LEU B 1 186 ? 13.786 46.228 6.458 1.00 18.94 165 LEU B N 1
ATOM 2601 C CA . LEU B 1 186 ? 14.797 45.253 6.039 1.00 18.67 165 LEU B CA 1
ATOM 2602 C C . LEU B 1 186 ? 14.388 43.838 6.487 1.00 17.94 165 LEU B C 1
ATOM 2603 O O . LEU B 1 186 ? 14.413 42.873 5.714 1.00 17.35 165 LEU B O 1
ATOM 2608 N N . ILE B 1 187 ? 13.951 43.752 7.730 1.00 17.56 166 ILE B N 1
ATOM 2609 C CA . ILE B 1 187 ? 13.512 42.498 8.305 1.00 17.44 166 ILE B CA 1
ATOM 2610 C C . ILE B 1 187 ? 12.253 41.982 7.599 1.00 18.24 166 ILE B C 1
ATOM 2611 O O . ILE B 1 187 ? 12.196 40.822 7.243 1.00 17.77 166 ILE B O 1
ATOM 2616 N N . ARG B 1 188 ? 11.269 42.855 7.382 1.00 19.30 167 ARG B N 1
ATOM 2617 C CA . ARG B 1 188 ? 10.036 42.488 6.651 1.00 21.08 167 ARG B CA 1
ATOM 2618 C C . ARG B 1 188 ? 10.355 41.801 5.309 1.00 20.82 167 ARG B C 1
ATOM 2619 O O . ARG B 1 188 ? 9.864 40.695 5.034 1.00 21.04 167 ARG B O 1
ATOM 2627 N N . SER B 1 189 ? 11.198 42.446 4.508 1.00 21.78 168 SER B N 1
ATOM 2628 C CA . SER B 1 189 ? 11.650 41.926 3.203 1.00 22.11 168 SER B CA 1
ATOM 2629 C C . SER B 1 189 ? 12.350 40.588 3.308 1.00 21.66 168 SER B C 1
ATOM 2630 O O . SER B 1 189 ? 12.136 39.702 2.480 1.00 21.03 168 SER B O 1
ATOM 2633 N N . ALA B 1 190 ? 13.208 40.458 4.319 1.00 20.72 169 ALA B N 1
ATOM 2634 C CA . ALA B 1 190 ? 13.939 39.219 4.539 1.00 20.66 169 ALA B CA 1
ATOM 2635 C C . ALA B 1 190 ? 13.005 38.067 4.922 1.00 20.55 169 ALA B C 1
ATOM 2636 O O . ALA B 1 190 ? 13.248 36.929 4.536 1.00 20.65 169 ALA B O 1
ATOM 2638 N N . ILE B 1 191 ? 11.948 38.359 5.678 1.00 20.93 170 ILE B N 1
ATOM 2639 C CA . ILE B 1 191 ? 10.953 37.344 6.025 1.00 21.97 170 ILE B CA 1
ATOM 2640 C C . ILE B 1 191 ? 10.167 36.916 4.780 1.00 23.57 170 ILE B C 1
ATOM 2641 O O . ILE B 1 191 ? 9.961 35.723 4.548 1.00 23.37 170 ILE B O 1
ATOM 2646 N N . ILE B 1 192 ? 9.739 37.904 3.996 1.00 25.37 171 ILE B N 1
ATOM 2647 C CA . ILE B 1 192 ? 9.041 37.657 2.730 1.00 26.82 171 ILE B CA 1
ATOM 2648 C C . ILE B 1 192 ? 9.903 36.779 1.839 1.00 27.71 171 ILE B C 1
ATOM 2649 O O . ILE B 1 192 ? 9.443 35.752 1.344 1.00 27.80 171 ILE B O 1
ATOM 2654 N N . ALA B 1 193 ? 11.175 37.145 1.709 1.00 29.09 172 ALA B N 1
ATOM 2655 C CA . ALA B 1 193 ? 12.130 36.381 0.905 1.00 30.32 172 ALA B CA 1
ATOM 2656 C C . ALA B 1 193 ? 12.274 34.930 1.368 1.00 31.40 172 ALA B C 1
ATOM 2657 O O . ALA B 1 193 ? 12.493 34.042 0.552 1.00 31.92 172 ALA B O 1
ATOM 2659 N N . ALA B 1 194 ? 12.169 34.694 2.673 1.00 32.53 173 ALA B N 1
ATOM 2660 C CA . ALA B 1 194 ? 12.279 33.340 3.214 1.00 33.71 173 ALA B CA 1
ATOM 2661 C C . ALA B 1 194 ? 10.990 32.542 2.978 1.00 35.01 173 ALA B C 1
ATOM 2662 O O . ALA B 1 194 ? 11.025 31.313 2.939 1.00 34.80 173 ALA B O 1
ATOM 2664 N N . LYS B 1 195 ? 9.864 33.236 2.831 1.00 36.55 174 LYS B N 1
ATOM 2665 C CA . LYS B 1 195 ? 8.584 32.571 2.561 1.00 37.97 174 LYS B CA 1
ATOM 2666 C C . LYS B 1 195 ? 8.491 32.077 1.112 1.00 39.33 174 LYS B C 1
ATOM 2667 O O . LYS B 1 195 ? 7.963 30.989 0.858 1.00 39.94 174 LYS B O 1
ATOM 2669 N N . LYS B 1 196 ? 9.014 32.868 0.175 1.00 40.57 175 LYS B N 1
ATOM 2670 C CA . LYS B 1 196 ? 8.933 32.563 -1.262 1.00 41.45 175 LYS B CA 1
ATOM 2671 C C . LYS B 1 196 ? 9.782 31.346 -1.639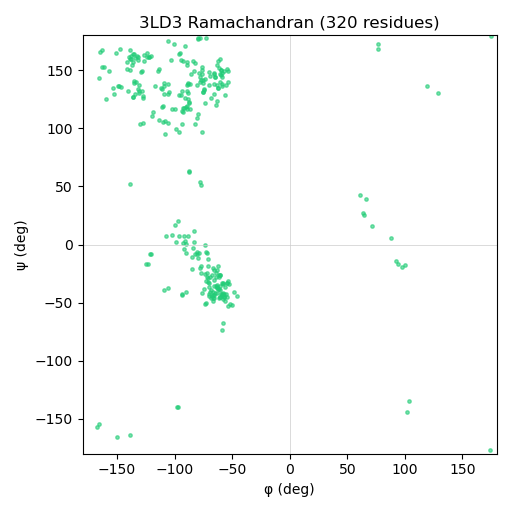 1.00 41.88 175 LYS B C 1
ATOM 2672 O O . LYS B 1 196 ? 11.007 31.348 -1.453 1.00 42.87 175 LYS B O 1
#

Solvent-accessible surface area: 15675 Å² total; per-residue (Å²): 185,96,19,14,22,121,92,28,34,98,45,1,27,0,10,0,13,2,16,11,61,36,117,18,30,18,65,59,58,46,111,102,92,49,43,67,144,71,70,37,139,11,40,2,1,0,28,3,10,0,0,10,0,35,0,15,96,6,75,24,80,33,50,62,50,2,22,0,0,0,26,13,128,136,76,30,136,36,35,33,68,18,24,0,38,6,0,0,1,0,60,8,84,7,65,102,36,56,7,16,4,0,0,0,0,2,0,62,160,75,28,147,158,14,35,140,27,84,47,46,75,71,16,84,81,68,46,12,67,6,0,24,7,0,1,30,37,10,11,120,62,30,187,110,62,119,26,74,40,43,98,38,78,63,7,66,42,0,53,98,45,0,119,60,3,49,92,40,38,95,120,143,91,16,15,22,120,92,30,13,86,40,0,29,0,11,0,10,2,16,13,56,36,121,21,29,23,66,72,51,43,113,99,94,50,39,69,148,73,70,38,139,10,39,1,2,0,28,4,6,0,0,10,0,38,0,14,91,6,76,22,90,44,49,77,51,4,28,0,0,0,22,10,129,138,78,31,137,34,34,34,68,18,23,0,42,0,0,0,0,0,62,5,88,21,85,49,34,82,15,15,11,1,0,0,0,4,0,73,147,76,18,146,157,15,32,140,26,91,42,46,74,72,16,85,83,76,52,11,72,5,0,25,7,0,0,33,41,9,21,91,60,25,110,120,50,124,15,58,39,43,97,42,76,68,7,69,32,0,38,90,45,0,94,61,3,46,116,42,38,91,120

Foldseek 3Di:
DQAQDPPPPQKGKWQFQFWAPDQQFGWDADPVPRDIDRPDRQPDRDGQHAGKTFTPLFQAPLRDGAIEGEHEPGIDDGGDMAIWGFWKKWWKQKLSGTHIYTYTYGDCVVPVPCVVRRHPVVDDPVSVVVNQVCQQPRCVVPVSMGMDTDGMGGSVVSRVSRVNGNVVSVD/DQAQDPPAPQKGKWQFQFWAPDQQFGWDADPVPRDIDRPDRQPDPDTQRAGKTFTPLFQFPLGDGAIEGEHEPGIDDGGDMFIWGFWKKWWKAKPSGGHIYTYTYGDCVVPVVCVVRRHPVVDDPVVVVVNQVCQQPRCVVPPSMGMGTDDMDGSVVSRVSRVVRNVVSVD

B-factor: mean 16.88, std 8.67, range [4.08, 52.67]

InterPro domains:
  IPR008162 Inorganic pyrophosphatase [MF_00209] (14-174)
  IPR008162 Inorganic pyrophosphatase [PF00719] (18-170)
  IPR008162 Inorganic pyrophosphatase [PTHR10286] (5-169)
  IPR008162 Inorganic pyrophosphatase [cd00412] (14-170)
  IPR036649 Inorganic pyrophosphatase superfamily [G3DSA:3.90.80.10] (5-178)
  IPR036649 Inorganic pyrophosphatase superfamily [SSF50324] (3-172)

CATH classification: 3.90.80.10

Secondary structure (DSSP, 8-state):
---S-TTTTTSEEEEEEE-TT--SEEEEE-TTT--EEEEEE-SSSB--SSEEEE-TT---TTSSPPEEEE--SS---TT-EEEEEEEEEEEEEETTEE--EEEEEE-TTT-GGGTT--SGGGS-HHHHHHHHHHHHHTTTTSTT--EEEEEEEEHHHHHHHHHHHHHHHH-/---S-TTTTTSEEEEEEE-TT--SEEEEE-TTT--EEEEEE-SSSB--SSEEEE-TT---TTSSPPEEEE--SS---TT-EEEEEEEEEEEEEETTEEEEEEEEEE-TTT-GGGTT--SGGGS-HHHHHHHHHHHHHTTTT-TT--EEEEEEEEHHHHHHHHHHHHHHHH-